Protein AF-0000000076105304 (afdb_homodimer)

Structure (mmCIF, N/CA/C/O backbone):
data_AF-0000000076105304-model_v1
#
loop_
_entity.id
_entity.type
_entity.pdbx_description
1 polymer 'Uncharacterized protein'
#
loop_
_atom_site.group_PDB
_atom_site.id
_atom_site.type_symbol
_atom_site.label_atom_id
_atom_site.label_alt_id
_atom_site.label_comp_id
_atom_site.label_asym_id
_atom_site.label_entity_id
_atom_site.label_seq_id
_atom_site.pdbx_PDB_ins_code
_atom_site.Cartn_x
_atom_site.Cartn_y
_atom_site.Cartn_z
_atom_site.occupancy
_atom_site.B_iso_or_equiv
_atom_site.auth_seq_id
_atom_site.auth_comp_id
_atom_site.auth_asym_id
_atom_site.auth_atom_id
_atom_site.pdbx_PDB_model_num
ATOM 1 N N . MET A 1 1 ? 29.766 -6.137 103.062 1 18.61 1 MET A N 1
ATOM 2 C CA . MET A 1 1 ? 29.344 -5.305 104.188 1 18.61 1 MET A CA 1
ATOM 3 C C . MET A 1 1 ? 29.203 -3.848 103.75 1 18.61 1 MET A C 1
ATOM 5 O O . MET A 1 1 ? 29.547 -3.494 102.625 1 18.61 1 MET A O 1
ATOM 9 N N . ASP A 1 2 ? 29.953 -2.984 104.312 1 17.75 2 ASP A N 1
ATOM 10 C CA . ASP A 1 2 ? 29.719 -1.754 105.062 1 17.75 2 ASP A CA 1
ATOM 11 C C . ASP A 1 2 ? 30.047 -0.526 104.25 1 17.75 2 ASP A C 1
ATOM 13 O O . ASP A 1 2 ? 30.156 0.584 104.75 1 17.75 2 ASP A O 1
ATOM 17 N N . LYS A 1 3 ? 30.344 -0.654 103 1 19.45 3 LYS A N 1
ATOM 18 C CA . LYS A 1 3 ? 31.297 0.394 102.625 1 19.45 3 LYS A CA 1
ATOM 19 C C . LYS A 1 3 ? 30.734 1.775 103 1 19.45 3 LYS A C 1
ATOM 21 O O . LYS A 1 3 ? 29.531 1.993 102.938 1 19.45 3 LYS A O 1
ATOM 26 N N . ALA A 1 4 ? 31.625 2.682 103 1 17.92 4 ALA A N 1
ATOM 27 C CA . ALA A 1 4 ? 32.062 3.932 103.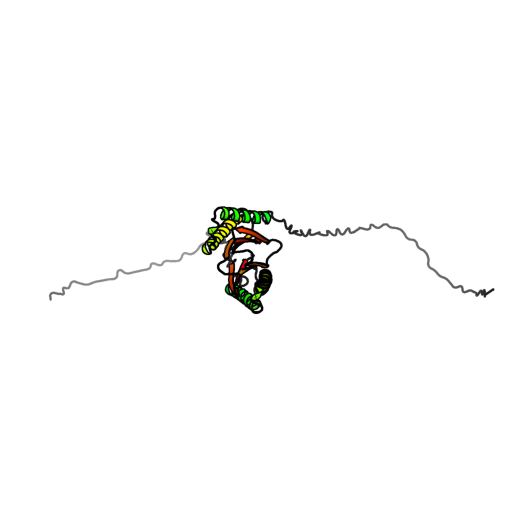625 1 17.92 4 ALA A CA 1
ATOM 28 C C . ALA A 1 4 ? 31.156 5.09 103.188 1 17.92 4 ALA A C 1
ATOM 30 O O . ALA A 1 4 ? 30.844 5.242 102 1 17.92 4 ALA A O 1
ATOM 31 N N . TYR A 1 5 ? 30.641 6.008 104.125 1 17.59 5 TYR A N 1
ATOM 32 C CA . TYR A 1 5 ? 29.672 6.895 104.812 1 17.59 5 TYR A CA 1
ATOM 33 C C . TYR A 1 5 ? 29.906 8.344 104.375 1 17.59 5 TYR A C 1
ATOM 35 O O . TYR A 1 5 ? 29.031 9.188 104.562 1 17.59 5 TYR A O 1
ATOM 43 N N . LEU A 1 6 ? 31.219 8.75 104.062 1 18.92 6 LEU A N 1
ATOM 44 C CA . LEU A 1 6 ? 31.609 9.922 104.812 1 18.92 6 LEU A CA 1
ATOM 45 C C . LEU A 1 6 ? 30.922 11.172 104.312 1 18.92 6 LEU A C 1
ATOM 47 O O . LEU A 1 6 ? 30.688 11.32 103.062 1 18.92 6 LEU A O 1
ATOM 51 N N . GLN A 1 7 ? 30.844 12.211 105.188 1 16.5 7 GLN A N 1
ATOM 52 C CA . GLN A 1 7 ? 30 13.266 105.75 1 16.5 7 GLN A CA 1
ATOM 53 C C . GLN A 1 7 ? 30.281 14.609 105.125 1 16.5 7 GLN A C 1
ATOM 55 O O . GLN A 1 7 ? 29.594 15.594 105.375 1 16.5 7 GLN A O 1
ATOM 60 N N . ARG A 1 8 ? 31.312 14.82 104.25 1 17.66 8 ARG A N 1
ATOM 61 C CA . ARG A 1 8 ? 31.922 16.047 104.75 1 17.66 8 ARG A CA 1
ATOM 62 C C . ARG A 1 8 ? 30.984 17.234 104.562 1 17.66 8 ARG A C 1
ATOM 64 O O . ARG A 1 8 ? 30.188 17.266 103.625 1 17.66 8 ARG A O 1
ATOM 71 N N . PRO A 1 9 ? 31.531 18.5 105 1 17.11 9 PRO A N 1
ATOM 72 C CA . PRO A 1 9 ? 31.094 19.625 105.875 1 17.11 9 PRO A CA 1
ATOM 73 C C . PRO A 1 9 ? 30.344 20.703 105.062 1 17.11 9 PRO A C 1
ATOM 75 O O . PRO A 1 9 ? 30.344 20.656 103.812 1 17.11 9 PRO A O 1
ATOM 78 N N . THR A 1 10 ? 30.828 22.031 105.188 1 16.22 10 THR A N 1
ATOM 79 C CA . THR A 1 10 ? 30.422 23.203 105.938 1 16.22 10 THR A CA 1
ATOM 80 C C . THR A 1 10 ? 29.734 24.219 105 1 16.22 10 THR A C 1
ATOM 82 O O . THR A 1 10 ? 29.828 24.141 103.812 1 16.22 10 THR A O 1
ATOM 85 N N . ALA A 1 11 ? 30.375 25.547 105.125 1 15.22 11 ALA A N 1
ATOM 86 C CA . ALA A 1 11 ? 29.797 26.75 105.688 1 15.22 11 ALA A CA 1
ATOM 87 C C . ALA A 1 11 ? 29.203 27.641 104.625 1 15.22 11 ALA A C 1
ATOM 89 O O . ALA A 1 11 ? 28.094 28.156 104.75 1 15.22 11 ALA A O 1
ATOM 90 N N . ARG A 1 12 ? 30.094 28.219 103.688 1 17.22 12 ARG A N 1
ATOM 91 C CA . ARG A 1 12 ? 30.188 29.656 103.812 1 17.22 12 ARG A CA 1
ATOM 92 C C . ARG A 1 12 ? 28.984 30.359 103.25 1 17.22 12 ARG A C 1
ATOM 94 O O . ARG A 1 12 ? 28.469 29.953 102.188 1 17.22 12 ARG A O 1
ATOM 101 N N . ALA A 1 13 ? 28.719 31.625 103.75 1 15.59 13 ALA A N 1
ATOM 102 C CA . ALA A 1 13 ? 27.656 32.531 104.125 1 15.59 13 ALA A CA 1
ATOM 103 C C . ALA A 1 13 ? 27.125 33.312 102.938 1 15.59 13 ALA A C 1
ATOM 105 O O . ALA A 1 13 ? 25.906 33.531 102.812 1 15.59 13 ALA A O 1
ATOM 106 N N . ALA A 1 14 ? 28.031 33.938 102.062 1 15.83 14 ALA A N 1
ATOM 107 C CA . ALA A 1 14 ? 27.875 35.406 102.125 1 15.83 14 ALA A CA 1
ATOM 108 C C . ALA A 1 14 ? 26.578 35.844 101.438 1 15.83 14 ALA A C 1
ATOM 110 O O . ALA A 1 14 ? 26.062 35.125 100.625 1 15.83 14 ALA A O 1
ATOM 111 N N . GLN A 1 15 ? 26.672 37.219 101.062 1 16.22 15 GLN A N 1
ATOM 112 C CA . GLN A 1 15 ? 25.859 38.375 101.438 1 16.22 15 GLN A CA 1
ATOM 113 C C . GLN A 1 15 ? 24.688 38.562 100.5 1 16.22 15 GLN A C 1
ATOM 115 O O . GLN A 1 15 ? 24.656 37.969 99.438 1 16.22 15 GLN A O 1
ATOM 120 N N . LEU A 1 16 ? 24.594 39.906 100.125 1 15.73 16 LEU A N 1
ATOM 121 C CA . LEU A 1 16 ? 23.547 40.844 100.5 1 15.73 16 LEU A CA 1
ATOM 122 C C . LEU A 1 16 ? 22.469 40.906 99.375 1 15.73 16 LEU A C 1
ATOM 124 O O . LEU A 1 16 ? 21.281 40.781 99.688 1 15.73 16 LEU A O 1
ATOM 128 N N . ARG A 1 17 ? 22.688 41.938 98.375 1 16.55 17 ARG A N 1
ATOM 129 C CA . ARG A 1 17 ? 21.828 43.125 98.438 1 16.55 17 ARG A CA 1
ATOM 130 C C . ARG A 1 17 ? 20.531 42.906 97.688 1 16.55 17 ARG A C 1
ATOM 132 O O . ARG A 1 17 ? 20.406 41.969 96.875 1 16.55 17 ARG A O 1
ATOM 139 N N . ALA A 1 18 ? 20.266 44 96.875 1 15.76 18 ALA A N 1
ATOM 140 C CA . ALA A 1 18 ? 19.156 44.938 97.062 1 15.76 18 ALA A CA 1
ATOM 141 C C . ALA A 1 18 ? 17.938 44.469 96.25 1 15.76 18 ALA A C 1
ATOM 143 O O . ALA A 1 18 ? 16.828 44.375 96.812 1 15.76 18 ALA A O 1
ATOM 144 N N . ALA A 1 19 ? 17.828 45.188 95.125 1 17.83 19 ALA A N 1
ATOM 145 C CA . ALA A 1 19 ? 16.797 46.219 94.938 1 17.83 19 ALA A CA 1
ATOM 146 C C . ALA A 1 19 ? 15.531 45.594 94.312 1 17.83 19 ALA A C 1
ATOM 148 O O . ALA A 1 19 ? 15.602 44.75 93.438 1 17.83 19 ALA A O 1
ATOM 149 N N . THR A 1 20 ? 14.523 46.031 94.812 1 16.62 20 THR A N 1
ATOM 150 C CA . THR A 1 20 ? 13.133 45.656 95.062 1 16.62 20 THR A CA 1
ATOM 151 C C . THR A 1 20 ? 12.383 45.469 93.75 1 16.62 20 THR A C 1
ATOM 153 O O . THR A 1 20 ? 12.828 45.938 92.688 1 16.62 20 THR A O 1
ATOM 156 N N . LYS A 1 21 ? 11.148 46.094 93.688 1 16.73 21 LYS A N 1
ATOM 157 C CA . LYS A 1 21 ? 9.797 45.531 93.688 1 16.73 21 LYS A CA 1
ATOM 158 C C . LYS A 1 21 ? 9.211 45.594 92.25 1 16.73 21 LYS A C 1
ATOM 160 O O . LYS A 1 21 ? 8.602 44.625 91.812 1 16.73 21 LYS A O 1
ATOM 165 N N . SER A 1 22 ? 8.961 46.875 91.75 1 17.69 22 SER A N 1
ATOM 166 C CA . SER A 1 22 ? 7.551 47.219 91.625 1 17.69 22 SER A CA 1
ATOM 167 C C . SER A 1 22 ? 6.922 46.594 90.375 1 17.69 22 SER A C 1
ATOM 169 O O . SER A 1 22 ? 7.617 46.281 89.375 1 17.69 22 SER A O 1
ATOM 171 N N . GLN A 1 23 ? 5.473 46.562 90.312 1 16.69 23 GLN A N 1
ATOM 172 C CA . GLN A 1 23 ? 4.328 45.75 89.938 1 16.69 23 GLN A CA 1
ATOM 173 C C . GLN A 1 23 ? 3.914 46.062 88.5 1 16.69 23 GLN A C 1
ATOM 175 O O . GLN A 1 23 ? 3.283 45.219 87.812 1 16.69 23 GLN A O 1
ATOM 180 N N . THR A 1 24 ? 4.105 47.25 87.875 1 19.28 24 THR A N 1
ATOM 181 C CA . THR A 1 24 ? 2.855 47.844 87.375 1 19.28 24 THR A CA 1
ATOM 182 C C . THR A 1 24 ? 2.277 47.062 86.188 1 19.28 24 THR A C 1
ATOM 184 O O . THR A 1 24 ? 3.018 46.438 85.438 1 19.28 24 THR A O 1
ATOM 187 N N . PRO A 1 25 ? 0.937 47.531 85.75 1 19.66 25 PRO A N 1
ATOM 188 C CA . PRO A 1 25 ? -0.299 46.875 85.312 1 19.66 25 PRO A CA 1
ATOM 189 C C . PRO A 1 25 ? -0.253 46.406 83.875 1 19.66 25 PRO A C 1
ATOM 191 O O . PRO A 1 25 ? 0.658 46.781 83.125 1 19.66 25 PRO A O 1
ATOM 194 N N . SER A 1 26 ? -1.542 46.156 83.25 1 19.06 26 SER A N 1
ATOM 195 C CA . SER A 1 26 ? -2.326 45.188 82.5 1 19.06 26 SER A CA 1
ATOM 196 C C . SER A 1 26 ? -2.393 45.531 81.062 1 19.06 26 SER A C 1
ATOM 198 O O . SER A 1 26 ? -2.764 44.688 80.25 1 19.06 26 SER A O 1
ATOM 200 N N . GLY A 1 27 ? -2.34 46.812 80.625 1 21.86 27 GLY A N 1
ATOM 201 C CA . GLY A 1 27 ? -3.412 47.188 79.688 1 21.86 27 GLY A CA 1
ATOM 202 C C . GLY A 1 27 ? -3.32 46.469 78.375 1 21.86 27 GLY A C 1
ATOM 203 O O . GLY A 1 27 ? -2.246 46 78 1 21.86 27 GLY A O 1
ATOM 204 N N . ARG A 1 28 ? -4.5 46.312 77.625 1 22.59 28 ARG A N 1
ATOM 205 C CA . ARG A 1 28 ? -5.141 45.438 76.625 1 22.59 28 ARG A CA 1
ATOM 206 C C . ARG A 1 28 ? -4.637 45.781 75.25 1 22.59 28 ARG A C 1
ATOM 208 O O . ARG A 1 28 ? -5.051 45.125 74.25 1 22.59 28 ARG A O 1
ATOM 215 N N . ARG A 1 29 ? -3.664 46.656 74.938 1 22.2 29 ARG A N 1
ATOM 216 C CA . ARG A 1 29 ? -3.982 47.312 73.688 1 22.2 29 ARG A CA 1
ATOM 217 C C . ARG A 1 29 ? -4.113 46.281 72.562 1 22.2 29 ARG A C 1
ATOM 219 O O . ARG A 1 29 ? -3.475 45.219 72.625 1 22.2 29 ARG A O 1
ATOM 226 N N . ASP A 1 30 ? -5.02 46.625 71.5 1 23.28 30 ASP A N 1
ATOM 227 C CA . ASP A 1 30 ? -5.816 46.188 70.375 1 23.28 30 ASP A CA 1
ATOM 228 C C . ASP A 1 30 ? -4.926 45.75 69.188 1 23.28 30 ASP A C 1
ATOM 230 O O . ASP A 1 30 ? -4.035 46.469 68.75 1 23.28 30 ASP A O 1
ATOM 234 N N . ASP A 1 31 ? -4.684 44.5 69.062 1 22.2 31 ASP A N 1
ATOM 235 C CA . ASP A 1 31 ? -3.945 43.75 68 1 22.2 31 ASP A CA 1
ATOM 236 C C . ASP A 1 31 ? -4.52 44 66.625 1 22.2 31 ASP A C 1
ATOM 238 O O . ASP A 1 31 ? -5.633 43.562 66.312 1 22.2 31 ASP A O 1
ATOM 242 N N . GLU A 1 32 ? -4.473 45.281 66.125 1 23.09 32 GLU A N 1
ATOM 243 C CA . GLU A 1 32 ? -4.984 45.438 64.812 1 23.09 32 GLU A CA 1
ATOM 244 C C . GLU A 1 32 ? -4.375 44.406 63.844 1 23.09 32 GLU A C 1
ATOM 246 O O . GLU A 1 32 ? -3.154 44.344 63.688 1 23.09 32 GLU A O 1
ATOM 251 N N . SER A 1 33 ? -4.957 43.25 63.75 1 23.77 33 SER A N 1
ATOM 252 C CA . SER A 1 33 ? -4.715 42.125 62.875 1 23.77 33 SER A CA 1
ATOM 253 C C . SER A 1 33 ? -4.695 42.531 61.406 1 23.77 33 SER A C 1
ATOM 255 O O . SER A 1 33 ? -5.691 43.062 60.906 1 23.77 33 SER A O 1
ATOM 257 N N . ASN A 1 34 ? -3.631 43.25 60.938 1 23.81 34 ASN A N 1
ATOM 258 C CA . ASN A 1 34 ? -3.445 43.531 59.531 1 23.81 34 ASN A CA 1
ATOM 259 C C . ASN A 1 34 ? -3.76 42.312 58.656 1 23.81 34 ASN A C 1
ATOM 261 O O . ASN A 1 34 ? -3.027 41.344 58.688 1 23.81 34 ASN A O 1
ATOM 265 N N . CYS A 1 35 ? -5.039 41.938 58.5 1 24 35 CYS A N 1
ATOM 266 C CA . CYS A 1 35 ? -5.562 40.938 57.594 1 24 35 CYS A CA 1
ATOM 267 C C . CYS A 1 35 ? -5.051 41.125 56.188 1 24 35 CYS A C 1
ATOM 269 O O . CYS A 1 35 ? -5.496 42.062 55.469 1 24 35 CYS A O 1
ATOM 271 N N . ARG A 1 36 ? -3.705 41.281 56 1 23.55 36 ARG A N 1
ATOM 272 C CA . ARG A 1 36 ? -3.248 41.312 54.625 1 23.55 36 ARG A CA 1
ATOM 273 C C . ARG A 1 36 ? -3.932 40.25 53.781 1 23.55 36 ARG A C 1
ATOM 275 O O . ARG A 1 36 ? -3.785 39.031 54.062 1 23.55 36 ARG A O 1
ATOM 282 N N . SER A 1 37 ? -5.152 40.531 53.281 1 29.33 37 SER A N 1
ATOM 283 C CA . SER A 1 37 ? -5.879 39.75 52.281 1 29.33 37 SER A CA 1
ATOM 284 C C . SER A 1 37 ? -4.98 39.406 51.094 1 29.33 37 SER A C 1
ATOM 286 O O . SER A 1 37 ? -4.465 40.281 50.438 1 29.33 37 SER A O 1
ATOM 288 N N . GLU A 1 38 ? -4.031 38.469 51.25 1 29.27 38 GLU A N 1
ATOM 289 C CA . GLU A 1 38 ? -3.328 37.875 50.125 1 29.27 38 GLU A CA 1
ATOM 290 C C . GLU A 1 38 ? -4.305 37.438 49.031 1 29.27 38 GLU A C 1
ATOM 292 O O . GLU A 1 38 ? -5.102 36.5 49.25 1 29.27 38 GLU A O 1
ATOM 297 N N . THR A 1 39 ? -4.969 38.344 48.312 1 30.03 39 THR A N 1
ATOM 298 C CA . THR A 1 39 ? -5.715 38 47.094 1 30.03 39 THR A CA 1
ATOM 299 C C . THR A 1 39 ? -4.859 37.188 46.156 1 30.03 39 THR A C 1
ATOM 301 O O . THR A 1 39 ? -3.926 37.688 45.531 1 30.03 39 THR A O 1
ATOM 304 N N . THR A 1 40 ? -4.426 35.938 46.562 1 29.84 40 THR A N 1
ATOM 305 C CA . THR A 1 40 ? -3.904 34.906 45.656 1 29.84 40 THR A CA 1
ATOM 306 C C . THR A 1 40 ? -4.73 34.844 44.375 1 29.84 40 THR A C 1
ATOM 308 O O . THR A 1 40 ? -5.914 34.5 44.406 1 29.84 40 THR A O 1
ATOM 311 N N . ASP A 1 41 ? -4.609 35.844 43.469 1 31.77 41 ASP A N 1
ATOM 312 C CA . ASP A 1 41 ? -5.098 35.688 42.094 1 31.77 41 ASP A CA 1
ATOM 313 C C . ASP A 1 41 ? -4.785 34.281 41.562 1 31.77 41 ASP A C 1
ATOM 315 O O . ASP A 1 41 ? -3.619 33.969 41.344 1 31.77 41 ASP A O 1
ATOM 319 N N . GLU A 1 42 ? -5.375 33.188 42.125 1 33.31 42 GLU A N 1
ATOM 320 C CA . GLU A 1 42 ? -5.539 31.891 41.438 1 33.31 42 GLU A CA 1
ATOM 321 C C . GLU A 1 42 ? -5.82 32.094 39.969 1 33.31 42 GLU A C 1
ATOM 323 O O . GLU A 1 42 ? -6.91 32.531 39.594 1 33.31 42 GLU A O 1
ATOM 328 N N . LEU A 1 43 ? -4.945 32.781 39.219 1 30.38 43 LEU A N 1
ATOM 329 C CA . LEU A 1 43 ? -5.02 32.688 37.781 1 30.38 43 LEU A CA 1
ATOM 330 C C . LEU A 1 43 ? -5.391 31.266 37.344 1 30.38 43 LEU A C 1
ATOM 332 O O . LEU A 1 43 ? -4.652 30.312 37.625 1 30.38 43 LEU A O 1
ATOM 336 N N . ASN A 1 44 ? -6.656 30.844 37.438 1 33.06 44 ASN A N 1
ATOM 337 C CA . ASN A 1 44 ? -7.266 29.703 36.75 1 33.06 44 ASN A CA 1
ATOM 338 C C . ASN A 1 44 ? -6.594 29.422 35.406 1 33.06 44 ASN A C 1
ATOM 340 O O . ASN A 1 44 ? -6.871 30.109 34.406 1 33.06 44 ASN A O 1
ATOM 344 N N . LYS A 1 45 ? -5.281 29.25 35.438 1 32.53 45 LYS A N 1
ATOM 345 C CA . LYS A 1 45 ? -4.742 28.703 34.188 1 32.53 45 LYS A CA 1
ATOM 346 C C . LYS A 1 45 ? -5.691 27.672 33.594 1 32.53 45 LYS A C 1
ATOM 348 O O . LYS A 1 45 ? -5.914 26.609 34.188 1 32.53 45 LYS A O 1
ATOM 353 N N . PHE A 1 46 ? -6.758 28.094 32.938 1 34.06 46 PHE A N 1
ATOM 354 C CA . PHE A 1 46 ? -7.523 27.234 32.062 1 34.06 46 PHE A CA 1
ATOM 355 C C . PHE A 1 46 ? -6.605 26.281 31.312 1 34.06 46 PHE A C 1
ATOM 357 O O . PHE A 1 46 ? -5.805 26.703 30.469 1 34.06 46 PHE A O 1
ATOM 364 N N . LYS A 1 47 ? -6.031 25.328 31.953 1 35 47 LYS A N 1
ATOM 365 C CA . LYS A 1 47 ? -5.496 24.203 31.203 1 35 47 LYS A CA 1
ATOM 366 C C . LYS A 1 47 ? -6.449 23.797 30.078 1 35 47 LYS A C 1
ATOM 368 O O . LYS A 1 47 ? -7.586 23.406 30.328 1 35 47 LYS A O 1
ATOM 373 N N . TRP A 1 48 ? -6.398 24.516 29 1 35.41 48 TRP A N 1
ATOM 374 C CA . TRP A 1 48 ? -7.035 23.875 27.859 1 35.41 48 TRP A CA 1
ATOM 375 C C . TRP A 1 48 ? -6.773 22.359 27.875 1 35.41 48 TRP A C 1
ATOM 377 O O . TRP A 1 48 ? -5.621 21.938 27.781 1 35.41 48 TRP A O 1
ATOM 387 N N . GLU A 1 49 ? -7.273 21.656 28.891 1 36.88 49 GLU A N 1
ATOM 388 C CA . GLU A 1 49 ? -7.332 20.219 28.625 1 36.88 49 GLU A CA 1
ATOM 389 C C . GLU A 1 49 ? -7.629 19.938 27.156 1 36.88 49 GLU A C 1
ATOM 391 O O . GLU A 1 49 ? -8.648 20.391 26.625 1 36.88 49 GLU A O 1
ATOM 396 N N . ASN A 1 50 ? -6.637 20.047 26.375 1 37.41 50 ASN A N 1
ATOM 397 C CA . ASN A 1 50 ? -6.965 19.453 25.078 1 37.41 50 ASN A CA 1
ATOM 398 C C . ASN A 1 50 ? -7.902 18.266 25.219 1 37.41 50 ASN A C 1
ATOM 400 O O . ASN A 1 50 ? -7.523 17.234 25.797 1 37.41 50 ASN A O 1
ATOM 404 N N . THR A 1 51 ? -9.031 18.453 25.781 1 43.53 51 THR A N 1
ATOM 405 C CA . THR A 1 51 ? -9.938 17.328 25.641 1 43.53 51 THR A CA 1
ATOM 406 C C . 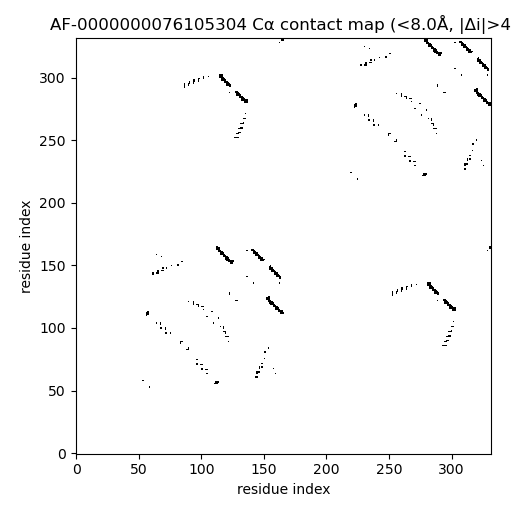THR A 1 51 ? -9.758 16.656 24.281 1 43.53 51 THR A C 1
ATOM 408 O O . THR A 1 51 ? -9.938 17.281 23.234 1 43.53 51 THR A O 1
ATOM 411 N N . TYR A 1 52 ? -8.773 15.898 24.094 1 39.75 52 TYR A N 1
ATOM 412 C CA . TYR A 1 52 ? -8.891 15.031 22.922 1 39.75 52 TYR A CA 1
ATOM 413 C C . TYR A 1 52 ? -10.344 14.625 22.688 1 39.75 52 TYR A C 1
ATOM 415 O O . TYR A 1 52 ? -10.883 13.781 23.422 1 39.75 52 TYR A O 1
ATOM 423 N N . LYS A 1 53 ? -11.297 15.484 22.812 1 42.44 53 LYS A N 1
ATOM 424 C CA . LYS A 1 53 ? -12.562 15.047 22.234 1 42.44 53 LYS A CA 1
ATOM 425 C C . LYS A 1 53 ? -12.328 14.266 20.938 1 42.44 53 LYS A C 1
ATOM 427 O O . LYS A 1 53 ? -11.664 14.758 20.031 1 42.44 53 LYS A O 1
ATOM 432 N N . MET A 1 54 ? -12.281 13.023 21.031 1 44.31 54 MET A N 1
ATOM 433 C CA . MET A 1 54 ? -12.43 12.305 19.766 1 44.31 54 MET A CA 1
ATOM 434 C C . MET A 1 54 ? -13.5 12.953 18.891 1 44.31 54 MET A C 1
ATOM 436 O O . MET A 1 54 ? -14.641 13.117 19.312 1 44.31 54 MET A O 1
ATOM 440 N N . ASP A 1 55 ? -13.383 14.062 18.328 1 48.34 55 ASP A N 1
ATOM 441 C CA . ASP A 1 55 ? -14.32 14.562 17.328 1 48.34 55 ASP A CA 1
ATOM 442 C C . ASP A 1 55 ? -14.969 13.422 16.562 1 48.34 55 ASP A C 1
ATOM 444 O O . ASP A 1 55 ? -14.281 12.578 15.992 1 48.34 55 ASP A O 1
ATOM 448 N N . PRO A 1 56 ? -16.172 13.086 16.906 1 50.44 56 PRO A N 1
ATOM 449 C CA . PRO A 1 56 ? -16.891 12.047 16.156 1 50.44 56 PRO A CA 1
ATOM 450 C C . PRO A 1 56 ? -16.484 11.977 14.688 1 50.44 56 PRO A C 1
ATOM 452 O O . PRO A 1 56 ? -16.578 10.922 14.062 1 50.44 56 PRO A O 1
ATOM 455 N N . ASP A 1 57 ? -16.281 13.141 14.188 1 54.66 57 ASP A N 1
ATOM 456 C CA . ASP A 1 57 ? -15.969 13.219 12.766 1 54.66 57 ASP A CA 1
ATOM 457 C C . ASP A 1 57 ? -14.688 12.445 12.445 1 54.66 57 ASP A C 1
ATOM 459 O O . ASP A 1 57 ? -14.398 12.164 11.273 1 54.66 57 ASP A O 1
ATOM 463 N N . ASN A 1 58 ? -13.93 12.141 13.547 1 60.03 58 ASN A N 1
ATOM 464 C CA . ASN A 1 58 ? -12.617 11.547 13.344 1 60.03 58 ASN A CA 1
ATOM 465 C C . ASN A 1 58 ? -12.641 10.039 13.594 1 60.03 58 ASN A C 1
ATOM 467 O O . ASN A 1 58 ? -11.602 9.422 13.828 1 60.03 58 ASN A O 1
ATOM 471 N N . LEU A 1 59 ? -13.883 9.586 13.547 1 80.81 59 LEU A N 1
ATOM 472 C CA . LEU A 1 59 ? -13.828 8.203 14.016 1 80.81 59 LEU A CA 1
ATOM 473 C C . LEU A 1 59 ? -13.641 7.242 12.844 1 80.81 59 LEU A C 1
ATOM 475 O O . LEU A 1 59 ? -14.492 7.176 11.953 1 80.81 59 LEU A O 1
ATOM 479 N N . LEU A 1 60 ? -12.5 6.852 12.703 1 93.19 60 LEU A N 1
ATOM 480 C CA . LEU A 1 60 ? -12.203 5.77 11.773 1 93.19 60 LEU A CA 1
ATOM 481 C C . LEU A 1 60 ? -12.664 4.43 12.336 1 93.19 60 LEU A C 1
ATOM 483 O O . LEU A 1 60 ? -12.289 4.059 13.453 1 93.19 60 LEU A O 1
ATOM 487 N N . SER A 1 61 ? -13.586 3.76 11.672 1 95.69 61 SER A N 1
ATOM 488 C CA . SER A 1 61 ? -14.031 2.43 12.078 1 95.69 61 SER A CA 1
ATOM 489 C C . SER A 1 61 ? -13.391 1.346 11.219 1 95.69 61 SER A C 1
ATOM 491 O O . SER A 1 61 ? -13.727 1.209 10.039 1 95.69 61 SER A O 1
ATOM 493 N N . GLU A 1 62 ? -12.57 0.518 11.82 1 96.56 62 GLU A N 1
ATOM 494 C CA . GLU A 1 62 ? -11.922 -0.583 11.117 1 96.56 62 GLU A CA 1
ATOM 495 C C . GLU A 1 62 ? -12.953 -1.553 10.539 1 96.56 62 GLU A C 1
ATOM 497 O O . GLU A 1 62 ? -12.828 -1.988 9.398 1 96.56 62 GLU A O 1
ATOM 502 N N . ASN A 1 63 ? -13.953 -1.836 11.336 1 96.56 63 ASN A N 1
ATOM 503 C CA . ASN A 1 63 ? -14.984 -2.785 10.914 1 96.56 63 ASN A CA 1
ATOM 504 C C . ASN A 1 63 ? -15.766 -2.27 9.711 1 96.56 63 ASN A C 1
ATOM 506 O O . ASN A 1 63 ? -16.078 -3.033 8.797 1 96.56 63 ASN A O 1
ATOM 510 N N . THR A 1 64 ? -16.047 -1.036 9.773 1 96.69 64 THR A N 1
ATOM 511 C CA . THR A 1 64 ? -16.797 -0.438 8.672 1 96.69 64 THR A CA 1
ATOM 512 C C . THR A 1 64 ? -15.984 -0.483 7.379 1 96.69 64 THR A C 1
ATOM 514 O O . THR A 1 64 ? -16.5 -0.891 6.332 1 96.69 64 THR A O 1
ATOM 517 N N . ILE A 1 65 ? -14.703 -0.133 7.402 1 98.25 65 ILE A N 1
ATOM 518 C CA . ILE A 1 65 ? -13.859 -0.113 6.215 1 98.25 65 ILE A CA 1
ATOM 519 C C . ILE A 1 65 ? -13.672 -1.535 5.691 1 98.25 65 ILE A C 1
ATOM 521 O O . ILE A 1 65 ? -13.812 -1.784 4.492 1 98.25 65 ILE A O 1
ATOM 525 N N . GLN A 1 66 ? -13.469 -2.441 6.574 1 98.62 66 GLN A N 1
ATOM 526 C CA . GLN A 1 66 ? -13.312 -3.828 6.148 1 98.62 66 GLN A CA 1
ATOM 527 C C . GLN A 1 66 ? -14.594 -4.359 5.512 1 98.62 66 GLN A C 1
ATOM 529 O O . GLN A 1 66 ? -14.547 -5.082 4.512 1 98.62 66 GLN A O 1
ATOM 534 N N . GLY A 1 67 ? -15.703 -4.043 6.168 1 98.62 67 GLY A N 1
ATOM 535 C CA . GLY A 1 67 ? -16.969 -4.441 5.586 1 98.62 67 GLY A CA 1
ATOM 536 C C . GLY A 1 67 ? -17.188 -3.893 4.188 1 98.62 67 GLY A C 1
ATOM 537 O O . GLY A 1 67 ? -17.656 -4.605 3.301 1 98.62 67 GLY A O 1
ATOM 538 N N . THR A 1 68 ? -16.859 -2.619 3.994 1 98.62 68 THR A N 1
ATOM 539 C CA . THR A 1 68 ? -16.969 -1.967 2.693 1 98.62 68 THR A CA 1
ATOM 540 C C . THR A 1 68 ? -16.078 -2.652 1.666 1 98.62 68 THR A C 1
ATOM 542 O O . THR A 1 68 ? -16.5 -2.924 0.542 1 98.62 68 THR A O 1
ATOM 545 N N . MET A 1 69 ? -14.828 -2.957 1.994 1 98.88 69 MET A N 1
ATOM 546 C CA . MET A 1 69 ? -13.891 -3.635 1.099 1 98.88 69 MET A CA 1
ATOM 547 C C . MET A 1 69 ? -14.406 -5.023 0.726 1 98.88 69 MET A C 1
ATOM 549 O O . MET A 1 69 ? -14.422 -5.387 -0.451 1 98.88 69 MET A O 1
ATOM 553 N N . ARG A 1 70 ? -14.914 -5.727 1.709 1 98.81 70 ARG A N 1
ATOM 554 C CA . ARG A 1 70 ? -15.422 -7.074 1.474 1 98.81 70 ARG A CA 1
ATOM 555 C C . ARG A 1 70 ? -16.609 -7.051 0.515 1 98.81 70 ARG A C 1
ATOM 557 O O . ARG A 1 70 ? -16.672 -7.844 -0.427 1 98.81 70 ARG A O 1
ATOM 564 N N . GLN A 1 71 ? -17.484 -6.176 0.828 1 98.56 71 GLN A N 1
ATOM 565 C CA . GLN A 1 71 ? -18.688 -6.07 -0.002 1 98.56 71 GLN A CA 1
ATOM 566 C C . GLN A 1 71 ? -18.328 -5.695 -1.438 1 98.56 71 GLN A C 1
ATOM 568 O O . GLN A 1 71 ? -18.844 -6.285 -2.387 1 98.56 71 GLN A O 1
ATOM 573 N N . ALA A 1 72 ? -17.484 -4.715 -1.626 1 98.5 72 ALA A N 1
ATOM 574 C CA . ALA A 1 72 ? -17.062 -4.281 -2.955 1 98.5 72 ALA A CA 1
ATOM 575 C C . ALA A 1 72 ? -16.453 -5.438 -3.74 1 98.5 72 ALA A C 1
ATOM 577 O O . ALA A 1 72 ? -16.797 -5.656 -4.902 1 98.5 72 ALA A O 1
ATOM 578 N N . ILE A 1 73 ? -15.57 -6.223 -3.135 1 98.44 73 ILE A N 1
ATOM 579 C CA . ILE A 1 73 ? -14.867 -7.309 -3.803 1 98.44 73 ILE A CA 1
ATOM 580 C C . ILE A 1 73 ? -15.852 -8.422 -4.164 1 98.44 73 ILE A C 1
ATOM 582 O O . ILE A 1 73 ? -15.891 -8.875 -5.309 1 98.44 73 ILE A O 1
ATOM 586 N N . LYS A 1 74 ? -16.672 -8.773 -3.221 1 97.5 74 LYS A N 1
ATOM 587 C CA . LYS A 1 74 ? -17.609 -9.875 -3.445 1 97.5 74 LYS A CA 1
ATOM 588 C C . LYS A 1 74 ? -18.594 -9.539 -4.555 1 97.5 74 LYS A C 1
ATOM 590 O O . LYS A 1 74 ? -18.906 -10.391 -5.395 1 97.5 74 LYS A O 1
ATOM 595 N N . GLU A 1 75 ? -19.078 -8.32 -4.555 1 97.06 75 GLU A N 1
ATOM 596 C CA . GLU A 1 75 ? -20.016 -7.914 -5.586 1 97.06 75 GLU A CA 1
ATOM 597 C C . GLU A 1 75 ? -19.359 -7.902 -6.965 1 97.06 75 GLU A C 1
ATOM 599 O O . GLU A 1 75 ? -19.969 -8.336 -7.949 1 97.06 75 GLU A O 1
ATOM 604 N N . LEU A 1 76 ? -18.156 -7.438 -7.098 1 95.69 76 LEU A N 1
ATOM 605 C CA . LEU A 1 76 ? -17.469 -7.34 -8.391 1 95.69 76 LEU A CA 1
ATOM 606 C C . LEU A 1 76 ? -17.109 -8.719 -8.914 1 95.69 76 LEU A C 1
ATOM 608 O O . LEU A 1 76 ? -17.266 -9 -10.109 1 95.69 76 LEU A O 1
ATOM 612 N N . ILE A 1 77 ? -16.672 -9.602 -8.055 1 93.44 77 ILE A N 1
ATOM 613 C CA . ILE A 1 77 ? -16.188 -10.883 -8.547 1 93.44 77 ILE A CA 1
ATOM 614 C C . ILE A 1 77 ? -17.375 -11.812 -8.82 1 93.44 77 ILE A C 1
ATOM 616 O O . ILE A 1 77 ? -17.234 -12.797 -9.547 1 93.44 77 ILE A O 1
ATOM 620 N N . ALA A 1 78 ? -18.516 -11.602 -8.141 1 92 78 ALA A N 1
ATOM 621 C CA . ALA A 1 78 ? -19.719 -12.375 -8.406 1 92 78 ALA A CA 1
ATOM 622 C C . ALA A 1 78 ? -20.141 -12.258 -9.867 1 92 78 ALA A C 1
ATOM 624 O O . ALA A 1 78 ? -20.703 -13.195 -10.438 1 92 78 ALA A O 1
ATOM 625 N N . GLY A 1 79 ? -19.75 -11.164 -10.477 1 84.44 79 GLY A N 1
ATOM 626 C CA . GLY A 1 79 ? -20.109 -10.953 -11.875 1 84.44 79 GLY A CA 1
ATOM 627 C C . GLY A 1 79 ? -19.016 -11.375 -12.836 1 84.44 79 GLY A C 1
ATOM 628 O O . GLY A 1 79 ? -19.172 -11.281 -14.055 1 84.44 79 GLY A O 1
ATOM 629 N N . GLU A 1 80 ? -17.906 -11.758 -12.305 1 83.38 80 GLU A N 1
ATOM 630 C CA . GLU A 1 80 ? -16.766 -12.094 -13.156 1 83.38 80 GLU A CA 1
ATOM 631 C C . GLU A 1 80 ? -16.656 -13.602 -13.367 1 83.38 80 GLU A C 1
ATOM 633 O O . GLU A 1 80 ? -17.047 -14.383 -12.5 1 83.38 80 GLU A O 1
ATOM 638 N N . ASP A 1 81 ? -16.359 -13.938 -14.625 1 73.75 81 ASP A N 1
ATOM 639 C CA . ASP A 1 81 ? -16.125 -15.352 -14.914 1 73.75 81 ASP A CA 1
ATOM 640 C C . ASP A 1 81 ? -14.75 -15.797 -14.422 1 73.75 81 ASP A C 1
ATOM 642 O O . ASP A 1 81 ? -13.797 -15.023 -14.453 1 73.75 81 ASP A O 1
ATOM 646 N N . ASP A 1 82 ? -14.703 -16.844 -13.711 1 63.06 82 ASP A N 1
ATOM 647 C CA . ASP A 1 82 ? -13.477 -17.391 -13.141 1 63.06 82 ASP A CA 1
ATOM 648 C C . ASP A 1 82 ? -12.383 -17.516 -14.203 1 63.06 82 ASP A C 1
ATOM 650 O O . ASP A 1 82 ? -11.195 -17.391 -13.898 1 63.06 82 ASP A O 1
ATOM 654 N N . ASP A 1 83 ? -12.797 -17.812 -15.453 1 62.12 83 ASP A N 1
ATOM 655 C CA . ASP A 1 83 ? -11.805 -18.047 -16.5 1 62.12 83 ASP A CA 1
ATOM 656 C C . ASP A 1 83 ? -11.016 -16.781 -16.797 1 62.12 83 ASP A C 1
ATOM 658 O O . ASP A 1 83 ? -9.992 -16.828 -17.484 1 62.12 83 ASP A O 1
ATOM 662 N N . PHE A 1 84 ? -11.539 -15.797 -16.312 1 57.34 84 PHE A N 1
ATOM 663 C CA . PHE A 1 84 ? -11.031 -14.492 -16.719 1 57.34 84 PHE A CA 1
ATOM 664 C C . PHE A 1 84 ? -9.695 -14.195 -16.047 1 57.34 84 PHE A C 1
ATOM 666 O O . PHE A 1 84 ? -8.977 -13.281 -16.453 1 57.34 84 PHE A O 1
ATOM 673 N N . LEU A 1 85 ? -9.305 -15.031 -15.242 1 62.81 85 LEU A N 1
ATOM 674 C CA . LEU A 1 85 ? -8.188 -14.461 -14.5 1 62.81 85 LEU A CA 1
ATOM 675 C C . LEU A 1 85 ? -6.867 -14.734 -15.203 1 62.81 85 LEU A C 1
ATOM 677 O O . LEU A 1 85 ? -5.898 -15.172 -14.578 1 62.81 85 LEU A O 1
ATOM 681 N N . GLU A 1 86 ? -6.984 -14.586 -16.656 1 72.81 86 GLU A N 1
ATOM 682 C CA . GLU A 1 86 ? -5.699 -14.453 -17.328 1 72.81 86 GLU A CA 1
ATOM 683 C C . GLU A 1 86 ? -5.012 -13.141 -16.969 1 72.81 86 GLU A C 1
ATOM 685 O O . GLU A 1 86 ? -5.598 -12.297 -16.281 1 72.81 86 GLU A O 1
ATOM 690 N N . SER A 1 87 ? -3.705 -12.945 -17.391 1 73.5 87 SER A N 1
ATOM 691 C CA . SER A 1 87 ? -2.873 -11.828 -16.953 1 73.5 87 SER A CA 1
ATOM 692 C C . SER A 1 87 ? -3.574 -10.492 -17.188 1 73.5 87 SER A C 1
ATOM 694 O O . SER A 1 87 ? -3.684 -9.68 -16.266 1 73.5 87 SER A O 1
ATOM 696 N N . GLU A 1 88 ? -4.141 -10.281 -18.375 1 82.25 88 GLU A N 1
ATOM 697 C CA . GLU A 1 88 ? -4.785 -9.008 -18.688 1 82.25 88 GLU A CA 1
ATOM 698 C C . GLU A 1 88 ? -6.059 -8.812 -17.875 1 82.25 88 GLU A C 1
ATOM 700 O O . GLU A 1 88 ? -6.359 -7.699 -17.438 1 82.25 88 GLU A O 1
ATOM 705 N N . GLY A 1 89 ? -6.648 -9.922 -17.656 1 88.5 89 GLY A N 1
ATOM 706 C CA . GLY A 1 89 ? -7.879 -9.867 -16.875 1 88.5 89 GLY A CA 1
ATOM 707 C C . GLY A 1 89 ? -7.656 -9.469 -15.43 1 88.5 89 GLY A C 1
ATOM 708 O O . GLY A 1 89 ? -8.438 -8.695 -14.867 1 88.5 89 GLY A O 1
ATOM 709 N N . ARG A 1 90 ? -6.555 -9.867 -14.914 1 91.81 90 ARG A N 1
ATOM 710 C CA . ARG A 1 90 ? -6.25 -9.539 -13.523 1 91.81 90 ARG A CA 1
ATOM 711 C C . ARG A 1 90 ? -5.98 -8.047 -13.359 1 91.81 90 ARG A C 1
ATOM 713 O O . ARG A 1 90 ? -6.414 -7.438 -12.375 1 91.81 90 ARG A O 1
ATOM 720 N N . GLY A 1 91 ? -5.266 -7.496 -14.32 1 93.31 91 GLY A N 1
ATOM 721 C CA . GLY A 1 91 ? -5.004 -6.066 -14.273 1 93.31 91 GLY A CA 1
ATOM 722 C C . GLY A 1 91 ? -6.266 -5.227 -14.336 1 93.31 91 GLY A C 1
ATOM 723 O O . GLY A 1 91 ? -6.418 -4.273 -13.57 1 93.31 91 GLY A O 1
ATOM 724 N N . HIS A 1 92 ? -7.141 -5.645 -15.211 1 93.19 92 HIS A N 1
ATOM 725 C CA . HIS A 1 92 ? -8.406 -4.941 -15.344 1 93.19 92 HIS A CA 1
ATOM 726 C C . HIS A 1 92 ? -9.234 -5.047 -14.062 1 93.19 92 HIS A C 1
ATOM 728 O O . HIS A 1 92 ? -9.836 -4.062 -13.625 1 93.19 92 HIS A O 1
ATOM 734 N N . LEU A 1 93 ? -9.242 -6.195 -13.547 1 94.31 93 LEU A N 1
ATOM 735 C CA . LEU A 1 93 ? -10 -6.41 -12.32 1 94.31 93 LEU A CA 1
ATOM 736 C C . LEU A 1 93 ? -9.43 -5.57 -11.18 1 94.31 93 LEU A C 1
ATOM 738 O O . LEU A 1 93 ? -10.188 -4.988 -10.398 1 94.31 93 LEU A O 1
ATOM 742 N N . CYS A 1 94 ? -8.117 -5.449 -11.078 1 96 94 CYS A N 1
ATOM 743 C CA . CYS A 1 94 ? -7.496 -4.605 -10.062 1 96 94 CYS A CA 1
ATOM 744 C C . CYS A 1 94 ? -7.969 -3.162 -10.188 1 96 94 CYS A C 1
ATOM 746 O O . CYS A 1 94 ? -8.297 -2.523 -9.188 1 96 94 CYS A O 1
ATOM 748 N N . ALA A 1 95 ? -7.965 -2.762 -11.414 1 96.62 95 ALA A N 1
ATOM 749 C CA . ALA A 1 95 ? -8.383 -1.386 -11.664 1 96.62 95 ALA A CA 1
ATOM 750 C C . ALA A 1 95 ? -9.828 -1.159 -11.219 1 96.62 95 ALA A C 1
ATOM 752 O O . ALA A 1 95 ? -10.125 -0.167 -10.555 1 96.62 95 ALA A O 1
ATOM 753 N N . LYS A 1 96 ? -10.688 -2.043 -11.531 1 97.06 96 LYS A N 1
ATOM 754 C CA . LYS A 1 96 ? -12.094 -1.937 -11.156 1 97.06 96 LYS A CA 1
ATOM 755 C C . LYS A 1 96 ? -12.266 -1.986 -9.641 1 97.06 96 LYS A C 1
ATOM 757 O O . LYS A 1 96 ? -13.023 -1.199 -9.062 1 97.06 96 LYS A O 1
ATOM 762 N N . LEU A 1 97 ? -11.562 -2.861 -9.023 1 98.31 97 LEU A N 1
ATOM 763 C CA . LEU A 1 97 ? -11.672 -3.041 -7.582 1 98.31 97 LEU A CA 1
ATOM 764 C C . LEU A 1 97 ? -11.195 -1.794 -6.84 1 98.31 97 LEU A C 1
ATOM 766 O O . LEU A 1 97 ? -11.883 -1.301 -5.945 1 98.31 97 LEU A O 1
ATOM 770 N N . THR A 1 98 ? -10.062 -1.294 -7.195 1 98.81 98 THR A N 1
ATOM 771 C CA . THR A 1 98 ? -9.508 -0.14 -6.492 1 98.81 98 THR A CA 1
ATOM 772 C C . THR A 1 98 ? -10.391 1.087 -6.691 1 98.81 98 THR A C 1
ATOM 774 O O . THR A 1 98 ? -10.617 1.856 -5.754 1 98.81 98 THR A O 1
ATOM 777 N N . ASP A 1 99 ? -10.906 1.211 -7.871 1 98.75 99 ASP A N 1
ATOM 778 C CA . ASP A 1 99 ? -11.805 2.326 -8.148 1 98.75 99 ASP A CA 1
ATOM 779 C C . ASP A 1 99 ? -13.086 2.219 -7.324 1 98.75 99 ASP A C 1
ATOM 781 O O . ASP A 1 99 ? -13.516 3.195 -6.711 1 98.75 99 ASP A O 1
ATOM 785 N N . ASP A 1 100 ? -13.664 1.096 -7.301 1 98.75 100 ASP A N 1
ATOM 786 C CA . ASP A 1 100 ? -14.922 0.898 -6.594 1 98.75 100 ASP A CA 1
ATOM 787 C C . ASP A 1 100 ? -14.742 1.09 -5.09 1 98.75 100 ASP A C 1
ATOM 789 O O . ASP A 1 100 ? -15.531 1.793 -4.449 1 98.75 100 ASP A O 1
ATOM 793 N N . ILE A 1 101 ? -13.727 0.469 -4.512 1 98.88 101 ILE A N 1
ATOM 794 C CA . ILE A 1 101 ? -13.453 0.599 -3.086 1 98.88 101 ILE A CA 1
ATOM 795 C C . ILE A 1 101 ? -13.203 2.064 -2.74 1 98.88 101 ILE A C 1
ATOM 797 O O . ILE A 1 101 ? -13.734 2.578 -1.754 1 98.88 101 ILE A O 1
ATOM 801 N N . LYS A 1 102 ? -12.43 2.734 -3.566 1 98.88 102 LYS A N 1
ATOM 802 C CA . LYS A 1 102 ? -12.156 4.152 -3.355 1 98.88 102 LYS A CA 1
ATOM 803 C C . LYS A 1 102 ? -13.453 4.965 -3.336 1 98.88 102 LYS A C 1
ATOM 805 O O . LYS A 1 102 ? -13.641 5.82 -2.469 1 98.88 102 LYS A O 1
ATOM 810 N N . HIS A 1 103 ? -14.281 4.676 -4.254 1 98.75 103 HIS A N 1
ATOM 811 C CA . HIS A 1 103 ? -15.531 5.422 -4.359 1 98.75 103 HIS A CA 1
ATOM 812 C C . HIS A 1 103 ? -16.406 5.215 -3.129 1 98.75 103 HIS A C 1
ATOM 814 O O . HIS A 1 103 ? -16.984 6.168 -2.609 1 98.75 103 HIS A O 1
ATOM 820 N N . ARG A 1 104 ? -16.516 4.055 -2.721 1 98.69 104 ARG A N 1
ATOM 821 C CA . ARG A 1 104 ? -17.328 3.744 -1.555 1 98.69 104 ARG A CA 1
ATOM 822 C C . ARG A 1 104 ? -16.766 4.391 -0.297 1 98.69 104 ARG A C 1
ATOM 824 O O . ARG A 1 104 ? -17.5 4.973 0.498 1 98.69 104 ARG A O 1
ATOM 831 N N . ILE A 1 105 ? -15.461 4.316 -0.129 1 98.31 105 ILE A N 1
ATOM 832 C CA . ILE A 1 105 ? -14.805 4.898 1.039 1 98.31 105 ILE A CA 1
ATOM 833 C C . ILE A 1 105 ? -14.953 6.418 1.006 1 98.31 105 ILE A C 1
ATOM 835 O O . ILE A 1 105 ? -15.195 7.047 2.039 1 98.31 105 ILE A O 1
ATOM 839 N N . LYS A 1 106 ? -14.812 7.02 -0.14 1 97.94 106 LYS A N 1
ATOM 840 C CA . LYS A 1 106 ? -14.992 8.461 -0.315 1 97.94 106 LYS A CA 1
ATOM 841 C C . LYS A 1 106 ? -16.359 8.906 0.167 1 97.94 106 LYS A C 1
ATOM 843 O O . LYS A 1 106 ? -16.484 9.93 0.844 1 97.94 106 LYS A O 1
ATOM 848 N N . THR A 1 107 ? -17.297 8.141 -0.191 1 97.06 107 THR A N 1
ATOM 849 C CA . THR A 1 107 ? -18.672 8.461 0.19 1 97.06 107 THR A CA 1
ATOM 850 C C . THR A 1 107 ? -18.875 8.273 1.69 1 97.06 107 THR A C 1
ATOM 852 O O . THR A 1 107 ? -19.453 9.133 2.355 1 97.06 107 THR A O 1
ATOM 855 N N . GLU A 1 108 ? -18.375 7.215 2.236 1 95.56 108 GLU A N 1
ATOM 856 C CA . GLU A 1 108 ? -18.562 6.844 3.635 1 95.56 108 GLU A CA 1
ATOM 857 C C . GLU A 1 108 ? -17.812 7.805 4.562 1 95.56 108 GLU A C 1
ATOM 859 O O . GLU A 1 108 ? -18.266 8.047 5.691 1 95.56 108 GLU A O 1
ATOM 864 N N . TYR A 1 109 ? -16.781 8.359 4.082 1 95.38 109 TYR A N 1
ATOM 865 C CA . TYR A 1 109 ? -15.93 9.195 4.926 1 95.38 109 TYR A CA 1
ATOM 866 C C . TYR A 1 109 ? -15.805 10.602 4.348 1 95.38 109 TYR A C 1
ATOM 868 O O . TYR A 1 109 ? -14.773 11.258 4.516 1 95.38 109 TYR A O 1
ATOM 876 N N . ALA A 1 110 ? -16.781 11.094 3.711 1 92.94 110 ALA A N 1
ATOM 877 C CA . ALA A 1 110 ? -16.797 12.367 2.998 1 92.94 110 ALA A CA 1
ATOM 878 C C . ALA A 1 110 ? -16.609 13.539 3.965 1 92.94 110 ALA A C 1
ATOM 880 O O . ALA A 1 110 ? -16.094 14.586 3.582 1 92.94 110 ALA A O 1
ATOM 881 N N . ASN A 1 111 ? -16.875 13.367 5.195 1 90.69 111 ASN A N 1
ATOM 882 C CA . ASN A 1 111 ? -16.844 14.477 6.141 1 90.69 111 ASN A CA 1
ATOM 883 C C . ASN A 1 111 ? -15.742 14.305 7.172 1 90.69 111 ASN A C 1
ATOM 885 O O . ASN A 1 111 ? -15.805 14.875 8.266 1 90.69 111 ASN A O 1
ATOM 889 N N . THR A 1 112 ? -14.828 13.531 6.875 1 92.88 112 THR A N 1
ATOM 890 C CA . THR A 1 112 ? -13.703 13.312 7.785 1 92.88 112 THR A CA 1
ATOM 891 C C . THR A 1 112 ? -12.422 13.906 7.207 1 92.88 112 THR A C 1
ATOM 893 O O . THR A 1 112 ? -12.383 14.305 6.039 1 92.88 112 THR A O 1
ATOM 896 N N . ARG A 1 113 ? -11.383 14.023 7.973 1 93 113 ARG A N 1
ATOM 897 C CA . ARG A 1 113 ? -10.102 14.562 7.543 1 93 113 ARG A CA 1
ATOM 898 C C . ARG A 1 113 ? -9.086 13.453 7.301 1 93 113 ARG A C 1
ATOM 900 O O . ARG A 1 113 ? -7.926 13.562 7.703 1 93 113 ARG A O 1
ATOM 907 N N . TYR A 1 114 ? -9.578 12.445 6.75 1 95.44 114 TYR A N 1
ATOM 908 C CA . TYR A 1 114 ? -8.695 11.336 6.414 1 95.44 114 TYR A CA 1
ATOM 909 C C . TYR A 1 114 ? -8.32 11.359 4.934 1 95.44 114 TYR A C 1
ATOM 911 O O . TYR A 1 114 ? -9.148 11.711 4.086 1 95.44 114 TYR A O 1
ATOM 919 N N . ARG A 1 115 ? -7.102 11.023 4.707 1 97.19 115 ARG A N 1
ATOM 920 C CA . ARG A 1 115 ? -6.664 10.594 3.387 1 97.19 115 ARG A CA 1
ATOM 921 C C . ARG A 1 115 ? -6.605 9.07 3.301 1 97.19 115 ARG A C 1
ATOM 923 O O . ARG A 1 115 ? -6.23 8.406 4.266 1 97.19 115 ARG A O 1
ATOM 930 N N . PHE A 1 116 ? -6.949 8.523 2.152 1 98.5 116 PHE A N 1
ATOM 931 C CA . PHE A 1 116 ? -7.02 7.07 2.018 1 98.5 116 PHE A CA 1
ATOM 932 C C . PHE A 1 116 ? -6.164 6.594 0.849 1 98.5 116 PHE A C 1
ATOM 934 O O . PHE A 1 116 ? -6.113 7.246 -0.196 1 98.5 116 PHE A O 1
ATOM 941 N N . ILE A 1 117 ? -5.512 5.484 1.021 1 98.94 117 ILE A N 1
ATOM 942 C CA . ILE A 1 117 ? -4.801 4.738 -0.011 1 98.94 117 ILE A CA 1
ATOM 943 C C . ILE A 1 117 ? -5.379 3.328 -0.115 1 98.94 117 ILE A C 1
ATOM 945 O O . ILE A 1 117 ? -5.43 2.598 0.876 1 98.94 117 ILE A O 1
ATOM 949 N N . ILE A 1 118 ? -5.828 2.977 -1.315 1 98.94 118 ILE A N 1
ATOM 950 C CA . ILE A 1 118 ? -6.324 1.633 -1.59 1 98.94 118 ILE A CA 1
ATOM 951 C C . ILE A 1 118 ? -5.309 0.87 -2.438 1 98.94 118 ILE A C 1
ATOM 953 O O . ILE A 1 118 ? -4.875 1.356 -3.484 1 98.94 118 ILE A O 1
ATOM 957 N N . HIS A 1 119 ? -4.867 -0.26 -2.01 1 98.88 119 HIS A N 1
ATOM 958 C CA . HIS A 1 119 ? -3.9 -1.117 -2.686 1 98.88 119 HIS A CA 1
ATOM 959 C C . HIS A 1 119 ? -4.422 -2.545 -2.812 1 98.88 119 HIS A C 1
ATOM 961 O O . HIS A 1 119 ? -4.723 -3.193 -1.808 1 98.88 119 HIS A O 1
ATOM 967 N N . VAL A 1 120 ? -4.512 -3.076 -4.023 1 98.88 120 VAL A N 1
ATOM 968 C CA . VAL A 1 120 ? -5.031 -4.418 -4.262 1 98.88 120 VAL A CA 1
ATOM 969 C C . VAL A 1 120 ? -3.998 -5.246 -5.02 1 98.88 120 VAL A C 1
ATOM 971 O O . VAL A 1 120 ? -3.418 -4.781 -6.004 1 98.88 120 VAL A O 1
ATOM 974 N N . THR A 1 121 ? -3.76 -6.457 -4.57 1 98 121 THR A N 1
ATOM 975 C CA . THR A 1 121 ? -2.934 -7.465 -5.227 1 98 121 THR A CA 1
ATOM 976 C C . THR A 1 121 ? -3.746 -8.719 -5.523 1 98 121 THR A C 1
ATOM 978 O O . THR A 1 121 ? -4.398 -9.273 -4.633 1 98 121 THR A O 1
ATOM 981 N N . ILE A 1 122 ? -3.74 -9.102 -6.711 1 96.44 122 ILE A N 1
ATOM 982 C CA . ILE A 1 122 ? -4.305 -10.391 -7.105 1 96.44 122 ILE A CA 1
ATOM 983 C C . ILE A 1 122 ? -3.178 -11.352 -7.465 1 96.44 122 ILE A C 1
ATOM 985 O O . ILE A 1 122 ? -2.303 -11.031 -8.273 1 96.44 122 ILE A O 1
ATOM 989 N N . VAL A 1 123 ? -3.154 -12.516 -6.871 1 94.88 123 VAL A N 1
ATOM 990 C CA . VAL A 1 123 ? -2.078 -13.469 -7.105 1 94.88 123 VAL A CA 1
ATOM 991 C C . VAL A 1 123 ? -2.668 -14.852 -7.383 1 94.88 123 VAL A C 1
ATOM 993 O O . VAL A 1 123 ? -3.619 -15.273 -6.719 1 94.88 123 VAL A O 1
ATOM 996 N N . GLN A 1 124 ? -1.934 -15.406 -8.375 1 91.94 124 GLN A N 1
ATOM 997 C CA . GLN A 1 124 ? -2.322 -16.781 -8.664 1 91.94 124 GLN A CA 1
ATOM 998 C C . GLN A 1 124 ? -1.664 -17.75 -7.688 1 91.94 124 GLN A C 1
ATOM 1000 O O . GLN A 1 124 ? -0.441 -17.75 -7.527 1 91.94 124 GLN A O 1
ATOM 1005 N N . ASP A 1 125 ? -2.334 -18.453 -6.797 1 90.56 125 ASP A N 1
ATOM 1006 C CA . ASP A 1 125 ? -1.849 -19.484 -5.875 1 90.56 125 ASP A CA 1
ATOM 1007 C C . ASP A 1 125 ? -1.304 -18.859 -4.594 1 90.56 125 ASP A C 1
ATOM 1009 O O . ASP A 1 125 ? -0.243 -18.219 -4.605 1 90.56 125 ASP A O 1
ATOM 1013 N N . PHE A 1 126 ? -1.765 -19.109 -3.504 1 88.56 126 PHE A N 1
ATOM 1014 C CA . PHE A 1 126 ? -1.486 -18.5 -2.209 1 88.56 126 PHE A CA 1
ATOM 1015 C C . PHE A 1 126 ? -0.06 -18.797 -1.764 1 88.56 126 PHE A C 1
ATOM 1017 O O . PHE A 1 126 ? 0.532 -18.031 -1.002 1 88.56 126 PHE A O 1
ATOM 1024 N N . ALA A 1 127 ? 0.537 -19.797 -2.359 1 90.38 127 ALA A N 1
ATOM 1025 C CA . ALA A 1 127 ? 1.853 -20.203 -1.878 1 90.38 127 ALA A CA 1
ATOM 1026 C C . ALA A 1 127 ? 2.963 -19.453 -2.611 1 90.38 127 ALA A C 1
ATOM 1028 O O . ALA A 1 127 ? 4.145 -19.625 -2.295 1 90.38 127 ALA A O 1
ATOM 1029 N N . THR A 1 128 ? 2.648 -18.625 -3.529 1 92.62 128 THR A N 1
ATOM 1030 C CA . THR A 1 128 ? 3.656 -18.094 -4.438 1 92.62 128 THR A CA 1
ATOM 1031 C C . THR A 1 128 ? 3.936 -16.625 -4.137 1 92.62 128 THR A C 1
ATOM 1033 O O . THR A 1 128 ? 4.602 -15.945 -4.914 1 92.62 128 THR A O 1
ATOM 1036 N N . PHE A 1 129 ? 3.375 -16.109 -2.93 1 94.88 129 PHE A N 1
ATOM 1037 C CA . PHE A 1 129 ? 3.609 -14.688 -2.707 1 94.88 129 PHE A CA 1
ATOM 1038 C C . PHE A 1 129 ? 3.697 -14.383 -1.218 1 94.88 129 PHE A C 1
ATOM 1040 O O . PHE A 1 129 ? 3.35 -15.219 -0.384 1 94.88 129 PHE A O 1
ATOM 1047 N N . SER A 1 130 ? 4.227 -13.281 -0.934 1 96.06 130 SER A N 1
ATOM 1048 C CA . SER A 1 130 ? 4.211 -12.688 0.399 1 96.06 130 SER A CA 1
ATOM 1049 C C . SER A 1 130 ? 4.098 -11.172 0.329 1 96.06 130 SER A C 1
ATOM 1051 O O . SER A 1 130 ? 4.664 -10.539 -0.569 1 96.06 130 SER A O 1
ATOM 1053 N N . ILE A 1 131 ? 3.355 -10.594 1.269 1 98 131 ILE A N 1
ATOM 1054 C CA . ILE A 1 131 ? 3.189 -9.148 1.355 1 98 131 ILE A CA 1
ATOM 1055 C C . ILE A 1 131 ? 3.633 -8.664 2.732 1 98 131 ILE A C 1
ATOM 1057 O O . ILE A 1 131 ? 3.352 -9.305 3.746 1 98 131 ILE A O 1
ATOM 1061 N N . GLY A 1 132 ? 4.324 -7.578 2.748 1 98.06 132 GLY A N 1
ATOM 1062 C CA . GLY A 1 132 ? 4.668 -6.883 3.977 1 98.06 132 GLY A CA 1
ATOM 1063 C C . GLY A 1 132 ? 4.555 -5.375 3.857 1 98.06 132 GLY A C 1
ATOM 1064 O O . GLY A 1 132 ? 4.684 -4.82 2.764 1 98.06 132 GLY A O 1
ATOM 1065 N N . SER A 1 133 ? 4.324 -4.734 5.031 1 98.5 133 SER A N 1
ATOM 1066 C CA . SER A 1 133 ? 4.27 -3.275 5.062 1 98.5 133 SER A CA 1
ATOM 1067 C C . SER A 1 133 ? 4.785 -2.73 6.391 1 98.5 133 SER A C 1
ATOM 1069 O O . SER A 1 133 ? 4.734 -3.418 7.41 1 98.5 133 SER A O 1
ATOM 1071 N N . ARG A 1 134 ? 5.301 -1.571 6.285 1 98.62 134 ARG A N 1
ATOM 1072 C CA . ARG A 1 134 ? 5.672 -0.76 7.441 1 98.62 134 ARG A CA 1
ATOM 1073 C C . ARG A 1 134 ? 5.289 0.702 7.227 1 98.62 134 ARG A C 1
ATOM 1075 O O . ARG A 1 134 ? 5.328 1.201 6.102 1 98.62 134 ARG A O 1
ATOM 1082 N N . CYS A 1 135 ? 4.941 1.347 8.406 1 98.56 135 CYS A N 1
ATOM 1083 C CA . CYS A 1 135 ? 4.461 2.719 8.297 1 98.56 135 CYS A CA 1
ATOM 1084 C C . CYS A 1 135 ? 5.227 3.645 9.227 1 98.56 135 CYS A C 1
ATOM 1086 O O . CYS A 1 135 ? 5.551 3.266 10.359 1 98.56 135 CYS A O 1
ATOM 1088 N N . LEU A 1 136 ? 5.578 4.828 8.727 1 97.88 136 LEU A N 1
ATOM 1089 C CA . LEU A 1 136 ? 6.078 5.961 9.492 1 97.88 136 LEU A CA 1
ATOM 1090 C C . LEU A 1 136 ? 5.016 7.051 9.609 1 97.88 136 LEU A C 1
ATOM 1092 O O . LEU A 1 136 ? 4.977 7.977 8.797 1 97.88 136 LEU A O 1
ATOM 1096 N N . TRP A 1 137 ? 4.035 6.906 10.586 1 96.81 137 TRP A N 1
ATOM 1097 C CA . TRP A 1 137 ? 2.885 7.793 10.711 1 96.81 137 TRP A CA 1
ATOM 1098 C C . TRP A 1 137 ? 2.434 7.898 12.164 1 96.81 137 TRP A C 1
ATOM 1100 O O . TRP A 1 137 ? 3.205 7.609 13.078 1 96.81 137 TRP A O 1
ATOM 1110 N N . ASN A 1 138 ? 1.329 8.602 12.43 1 95.38 138 ASN A N 1
ATOM 1111 C CA . ASN A 1 138 ? 0.802 8.766 13.773 1 95.38 138 ASN A CA 1
ATOM 1112 C C . ASN A 1 138 ? -0.06 7.578 14.195 1 95.38 138 ASN A C 1
ATOM 1114 O O . ASN A 1 138 ? -1.225 7.484 13.797 1 95.38 138 ASN A O 1
ATOM 1118 N N . ASP A 1 139 ? 0.496 6.75 15.031 1 94.88 139 ASP A N 1
ATOM 1119 C CA . ASP A 1 139 ? -0.145 5.492 15.391 1 94.88 139 ASP A CA 1
ATOM 1120 C C . ASP A 1 139 ? -1.416 5.738 16.203 1 94.88 139 ASP A C 1
ATOM 1122 O O . ASP A 1 139 ? -2.227 4.828 16.391 1 94.88 139 ASP A O 1
ATOM 1126 N N . ASN A 1 140 ? -1.674 6.918 16.641 1 93 140 ASN A N 1
ATOM 1127 C CA . ASN A 1 140 ? -2.865 7.215 17.438 1 93 140 ASN A CA 1
ATOM 1128 C C . ASN A 1 140 ? -4.078 7.473 16.547 1 93 140 ASN A C 1
ATOM 1130 O O . ASN A 1 140 ? -5.219 7.293 16.969 1 93 140 ASN A O 1
ATOM 1134 N N . THR A 1 141 ? -3.822 7.926 15.305 1 93.44 141 THR A N 1
ATOM 1135 C CA . THR A 1 141 ? -4.93 8.336 14.445 1 93.44 141 THR A CA 1
ATOM 1136 C C . THR A 1 141 ? -4.926 7.535 13.148 1 93.44 141 THR A C 1
ATOM 1138 O O . THR A 1 141 ? -5.984 7.242 12.594 1 93.44 141 THR A O 1
ATOM 1141 N N . ASP A 1 142 ? -3.752 7.23 12.656 1 96 142 ASP A N 1
ATOM 1142 C CA . ASP A 1 142 ? -3.623 6.535 11.383 1 96 142 ASP A CA 1
ATOM 1143 C C . ASP A 1 142 ? -3.781 5.027 11.562 1 96 142 ASP A C 1
ATOM 1145 O O . ASP A 1 142 ? -3.508 4.492 12.641 1 96 142 ASP A O 1
ATOM 1149 N N . ASN A 1 143 ? -4.316 4.375 10.562 1 97.62 143 ASN A N 1
ATOM 1150 C CA . ASN A 1 143 ? -4.504 2.93 10.641 1 97.62 143 ASN A CA 1
ATOM 1151 C C . ASN A 1 143 ? -4.547 2.299 9.25 1 97.62 143 ASN A C 1
ATOM 1153 O O . ASN A 1 143 ? -4.551 3.006 8.242 1 97.62 143 ASN A O 1
ATOM 1157 N N . HIS A 1 144 ? -4.418 1.009 9.18 1 98.31 144 HIS A N 1
ATOM 1158 C CA . HIS A 1 144 ? -4.629 0.26 7.945 1 98.31 144 HIS A CA 1
ATOM 1159 C C . HIS A 1 144 ? -5.504 -0.966 8.188 1 98.31 144 HIS A C 1
ATOM 1161 O O . HIS A 1 144 ? -5.531 -1.504 9.297 1 98.31 144 HIS A O 1
ATOM 1167 N N . MET A 1 145 ? -6.262 -1.371 7.172 1 98.44 145 MET A N 1
ATOM 1168 C CA . MET A 1 145 ? -7.129 -2.545 7.152 1 98.44 145 MET A CA 1
ATOM 1169 C C . MET A 1 145 ? -6.848 -3.408 5.926 1 98.44 145 MET A C 1
ATOM 1171 O O . MET A 1 145 ? -6.707 -2.893 4.816 1 98.44 145 MET A O 1
ATOM 1175 N N . THR A 1 146 ? -6.766 -4.699 6.195 1 98.69 146 THR A N 1
ATOM 1176 C CA . THR A 1 146 ? -6.523 -5.629 5.098 1 98.69 146 THR A CA 1
ATOM 1177 C C . THR A 1 146 ? -7.625 -6.684 5.027 1 98.69 146 THR A C 1
ATOM 1179 O O . THR A 1 146 ? -8.07 -7.191 6.059 1 98.69 146 THR A O 1
ATOM 1182 N N . VAL A 1 147 ? -8.07 -6.965 3.797 1 98.75 147 VAL A N 1
ATOM 1183 C CA . VAL A 1 147 ? -9.039 -8.016 3.514 1 98.75 147 VAL A CA 1
ATOM 1184 C C . VAL A 1 147 ? -8.508 -8.93 2.406 1 98.75 147 VAL A C 1
ATOM 1186 O O . VAL A 1 147 ? -8.031 -8.445 1.376 1 98.75 147 VAL A O 1
ATOM 1189 N N . SER A 1 148 ? -8.562 -10.219 2.629 1 98.12 148 SER A N 1
ATOM 1190 C CA . SER A 1 148 ? -8.172 -11.219 1.638 1 98.12 148 SER A CA 1
ATOM 1191 C C . SER A 1 148 ? -9.336 -12.141 1.296 1 98.12 148 SER A C 1
ATOM 1193 O O . SER A 1 148 ? -9.977 -12.695 2.189 1 98.12 148 SER A O 1
ATOM 1195 N N . ILE A 1 149 ? -9.578 -12.312 -0.001 1 97.31 149 ILE A N 1
ATOM 1196 C CA . ILE A 1 149 ? -10.703 -13.125 -0.467 1 97.31 149 ILE A CA 1
ATOM 1197 C C . ILE A 1 149 ? -10.227 -14.055 -1.586 1 97.31 149 ILE A C 1
ATOM 1199 O O . ILE A 1 149 ? -9.594 -13.609 -2.543 1 97.31 149 ILE A O 1
ATOM 1203 N N . PRO A 1 150 ? -10.531 -15.32 -1.424 1 94.25 150 PRO A N 1
ATOM 1204 C CA . PRO A 1 150 ? -10.227 -16.219 -2.533 1 94.25 150 PRO A CA 1
ATOM 1205 C C . PRO A 1 150 ? -11.125 -16 -3.746 1 94.25 150 PRO A C 1
ATOM 1207 O O . PRO A 1 150 ? -12.297 -15.633 -3.594 1 94.25 150 PRO A O 1
ATOM 1210 N N . PHE A 1 151 ? -10.531 -16.188 -4.895 1 93.06 151 PHE A N 1
ATOM 1211 C CA . PHE A 1 151 ? -11.227 -16.078 -6.172 1 93.06 151 PHE A CA 1
ATOM 1212 C C . PHE A 1 151 ? -10.672 -17.094 -7.172 1 93.06 151 PHE A C 1
ATOM 1214 O O . PHE A 1 151 ? -9.672 -16.828 -7.84 1 93.06 151 PHE A O 1
ATOM 1221 N N . GLY A 1 152 ? -11.453 -18.219 -7.305 1 89.38 152 GLY A N 1
ATOM 1222 C CA . GLY A 1 152 ? -10.906 -19.297 -8.102 1 89.38 152 GLY A CA 1
ATOM 1223 C C . GLY A 1 152 ? -9.578 -19.812 -7.582 1 89.38 152 GLY A C 1
ATOM 1224 O O . GLY A 1 152 ? -9.453 -20.156 -6.41 1 89.38 152 GLY A O 1
ATOM 1225 N N . ASP A 1 153 ? -8.539 -19.781 -8.492 1 90.06 153 ASP A N 1
ATOM 1226 C CA . ASP A 1 153 ? -7.211 -20.219 -8.078 1 90.06 153 ASP A CA 1
ATOM 1227 C C . ASP A 1 153 ? -6.371 -19.031 -7.605 1 90.06 153 ASP A C 1
ATOM 1229 O O . ASP A 1 153 ? -5.156 -19.141 -7.441 1 90.06 153 ASP A O 1
ATOM 1233 N N . SER A 1 154 ? -7.078 -17.938 -7.477 1 92.38 154 SER A N 1
ATOM 1234 C CA . SER A 1 154 ? -6.383 -16.703 -7.105 1 92.38 154 SER A CA 1
ATOM 1235 C C . SER A 1 154 ? -6.836 -16.203 -5.738 1 92.38 154 SER A C 1
ATOM 1237 O O . SER A 1 154 ? -7.797 -16.734 -5.168 1 92.38 154 SER A O 1
ATOM 1239 N N . TYR A 1 155 ? -6.105 -15.281 -5.23 1 94.5 155 TYR A N 1
ATOM 1240 C CA . TYR A 1 155 ? -6.461 -14.539 -4.027 1 94.5 155 TYR A CA 1
ATOM 1241 C C . TYR A 1 155 ? -6.402 -13.039 -4.277 1 94.5 155 TYR A C 1
ATOM 1243 O O . TYR A 1 155 ? -5.5 -12.547 -4.961 1 94.5 155 TYR A O 1
ATOM 1251 N N . ILE A 1 156 ? -7.363 -12.414 -3.77 1 96.88 156 ILE A N 1
ATOM 1252 C CA . ILE A 1 156 ? -7.395 -10.953 -3.787 1 96.88 156 ILE A CA 1
ATOM 1253 C C . ILE A 1 156 ? -7.039 -10.414 -2.404 1 96.88 156 ILE A C 1
ATOM 1255 O O . ILE A 1 156 ? -7.746 -10.68 -1.427 1 96.88 156 ILE A O 1
ATOM 1259 N N . VAL A 1 157 ? -5.922 -9.742 -2.326 1 98.56 157 VAL A N 1
ATOM 1260 C CA . VAL A 1 157 ? -5.512 -9.094 -1.085 1 98.56 157 VAL A CA 1
ATOM 1261 C C . VAL A 1 157 ? -5.641 -7.578 -1.225 1 98.56 157 VAL A C 1
ATOM 1263 O O . VAL A 1 157 ? -5 -6.969 -2.084 1 98.56 157 VAL A O 1
ATOM 1266 N N . SER A 1 158 ? -6.469 -7.02 -0.413 1 98.81 158 SER A N 1
ATOM 1267 C CA . SER A 1 158 ? -6.719 -5.582 -0.481 1 98.81 158 SER A CA 1
ATOM 1268 C C . SER A 1 158 ? -6.41 -4.902 0.849 1 98.81 158 SER A C 1
ATOM 1270 O O . SER A 1 158 ? -6.797 -5.398 1.91 1 98.81 158 SER A O 1
ATOM 1272 N N . THR A 1 159 ? -5.672 -3.807 0.778 1 98.88 159 THR A N 1
ATOM 1273 C CA . THR A 1 159 ? -5.344 -3.016 1.96 1 98.88 159 THR A CA 1
ATOM 1274 C C . THR A 1 159 ? -5.781 -1.565 1.778 1 98.88 159 THR A C 1
ATOM 1276 O O . THR A 1 159 ? -5.598 -0.987 0.705 1 98.88 159 THR A O 1
ATOM 1279 N N . CYS A 1 160 ? -6.41 -1.047 2.793 1 98.88 160 CYS A N 1
ATOM 1280 C CA . CYS A 1 160 ? -6.727 0.373 2.885 1 98.88 160 CYS A CA 1
ATOM 1281 C C . CYS A 1 160 ? -5.91 1.047 3.98 1 98.88 160 CYS A C 1
ATOM 1283 O O . CYS A 1 160 ? -5.953 0.627 5.137 1 98.88 160 CYS A O 1
ATOM 1285 N N . TYR A 1 161 ? -5.168 2.051 3.619 1 98.81 161 TYR A N 1
ATOM 1286 C CA . TYR A 1 161 ? -4.508 2.908 4.598 1 98.81 161 TYR A CA 1
ATOM 1287 C C . TYR A 1 161 ? -5.305 4.188 4.828 1 98.81 161 TYR A C 1
ATOM 1289 O O . TYR A 1 161 ? -5.797 4.801 3.879 1 98.81 161 TYR A O 1
ATOM 1297 N N . ALA A 1 162 ? -5.453 4.539 6.059 1 98.25 162 ALA A N 1
ATOM 1298 C CA . ALA A 1 162 ? -6.109 5.781 6.453 1 98.25 162 ALA A CA 1
ATOM 1299 C C . ALA A 1 162 ? -5.16 6.68 7.242 1 98.25 162 ALA A C 1
ATOM 1301 O O . ALA A 1 162 ? -4.688 6.301 8.32 1 98.25 162 ALA A O 1
ATOM 1302 N N . VAL A 1 163 ? -4.914 7.871 6.734 1 97.19 163 VAL A N 1
ATOM 1303 C CA . VAL A 1 163 ? -3.988 8.82 7.344 1 97.19 163 VAL A CA 1
ATOM 1304 C C . VAL A 1 163 ? -4.738 10.094 7.727 1 97.19 163 VAL A C 1
ATOM 1306 O O . VAL A 1 163 ? -5.324 10.758 6.875 1 97.19 163 VAL A O 1
ATOM 1309 N N . TYR A 1 164 ? -4.645 10.43 9.016 1 94.44 164 TYR A N 1
ATOM 1310 C CA . TYR A 1 164 ? -5.398 11.578 9.516 1 94.44 164 TYR A CA 1
ATOM 1311 C C . TYR A 1 164 ? -4.629 12.875 9.297 1 94.44 164 TYR A C 1
ATOM 1313 O O . TYR A 1 164 ? -3.453 12.977 9.656 1 94.44 164 TYR A O 1
ATOM 1321 N N . PHE A 1 165 ? -5.281 13.898 8.656 1 87.12 165 PHE A N 1
ATOM 1322 C CA . PHE A 1 165 ? -4.66 15.195 8.445 1 87.12 165 PHE A CA 1
ATOM 1323 C C . PHE A 1 165 ? -5.211 16.219 9.43 1 87.12 165 PHE A C 1
ATOM 1325 O O . PHE A 1 165 ? -6.426 16.297 9.641 1 87.12 165 PHE A O 1
ATOM 1332 N N . GLU A 1 166 ? -4.465 16.672 10.328 1 74.38 166 GLU A N 1
ATOM 1333 C CA . GLU A 1 166 ? -4.891 17.672 11.312 1 74.38 166 GLU A CA 1
ATOM 1334 C C . GLU A 1 166 ? -5.219 19 10.648 1 74.38 166 GLU A C 1
ATOM 1336 O O . GLU A 1 166 ? -4.609 19.375 9.641 1 74.38 166 GLU A O 1
ATOM 1341 N N . MET B 1 1 ? 6.73 81.688 -76.75 1 21.42 1 MET B N 1
ATOM 1342 C CA . MET B 1 1 ? 7.484 82.562 -75.875 1 21.42 1 MET B CA 1
ATOM 1343 C C . MET B 1 1 ? 6.551 83.312 -74.938 1 21.42 1 MET B C 1
ATOM 1345 O O . MET B 1 1 ? 7.008 83.938 -74 1 21.42 1 MET B O 1
ATOM 1349 N N . ASP B 1 2 ? 5.352 83.5 -75.25 1 20.48 2 ASP B N 1
ATOM 1350 C CA . ASP B 1 2 ? 4.742 84.75 -74.938 1 20.48 2 ASP B CA 1
ATOM 1351 C C . ASP B 1 2 ? 4.441 84.875 -73.438 1 20.48 2 ASP B C 1
ATOM 1353 O O . ASP B 1 2 ? 3.404 84.375 -73 1 20.48 2 ASP B O 1
ATOM 1357 N N . LYS B 1 3 ? 5.484 84.75 -72.75 1 22.08 3 LYS B N 1
ATOM 1358 C CA . LYS B 1 3 ? 5.422 84.25 -71.312 1 22.08 3 LYS B CA 1
ATOM 1359 C C . LYS B 1 3 ? 4.758 85.312 -70.438 1 22.08 3 LYS B C 1
ATOM 1361 O O . LYS B 1 3 ? 3.949 84.938 -69.562 1 22.08 3 LYS B O 1
ATOM 1366 N N . ALA B 1 4 ? 5.203 86.688 -70.375 1 21.61 4 ALA B N 1
ATOM 1367 C CA . ALA B 1 4 ? 5.742 87.312 -69.188 1 21.61 4 ALA B CA 1
ATOM 1368 C C . ALA B 1 4 ? 4.703 88.188 -68.5 1 21.61 4 ALA B C 1
ATOM 1370 O O . ALA B 1 4 ? 5 88.812 -67.5 1 21.61 4 ALA B O 1
ATOM 1371 N N . TYR B 1 5 ? 3.535 88.375 -69 1 21.42 5 TYR B N 1
ATOM 1372 C CA . TYR B 1 5 ? 3.08 89.75 -68.75 1 21.42 5 TYR B CA 1
ATOM 1373 C C . TYR B 1 5 ? 3.211 90.125 -67.25 1 21.42 5 TYR B C 1
ATOM 1375 O O . TYR B 1 5 ? 3.232 89.188 -66.438 1 21.42 5 TYR B O 1
ATOM 1383 N N . LEU B 1 6 ? 2.949 91.438 -66.812 1 20.61 6 LEU B N 1
ATOM 1384 C CA . LEU B 1 6 ? 3.336 92.625 -66.062 1 20.61 6 LEU B CA 1
ATOM 1385 C C . LEU B 1 6 ? 2.746 92.625 -64.625 1 20.61 6 LEU B C 1
ATOM 1387 O O . LEU B 1 6 ? 3.369 93.125 -63.719 1 20.61 6 LEU B O 1
ATOM 1391 N N . GLN B 1 7 ? 1.386 92.562 -64.625 1 21.52 7 GLN B N 1
ATOM 1392 C CA . GLN B 1 7 ? 0.832 93.688 -63.844 1 21.52 7 GLN B CA 1
ATOM 1393 C C . GLN B 1 7 ? 1.355 93.688 -62.406 1 21.52 7 GLN B C 1
ATOM 1395 O O . GLN B 1 7 ? 1.716 92.625 -61.875 1 21.52 7 GLN B O 1
ATOM 1400 N N . ARG B 1 8 ? 1.196 94.875 -61.594 1 21.81 8 ARG B N 1
ATOM 1401 C CA . ARG B 1 8 ? 1.815 95.812 -60.625 1 21.81 8 ARG B CA 1
ATOM 1402 C C . ARG B 1 8 ? 1.761 95.25 -59.219 1 21.81 8 ARG B C 1
ATOM 1404 O O . ARG B 1 8 ? 0.895 94.438 -58.906 1 21.81 8 ARG B O 1
ATOM 1411 N N . PRO B 1 9 ? 2.133 96.188 -58.062 1 19.5 9 PRO B N 1
ATOM 1412 C CA . PRO B 1 9 ? 3.061 96.125 -56.938 1 19.5 9 PRO B CA 1
ATOM 1413 C C . PRO B 1 9 ? 2.408 95.562 -55.656 1 19.5 9 PRO B C 1
ATOM 1415 O O . PRO B 1 9 ? 2.922 94.625 -55.062 1 19.5 9 PRO B O 1
ATOM 1418 N N . THR B 1 10 ? 1.891 96.438 -54.594 1 18.95 10 THR B N 1
ATOM 1419 C CA . THR B 1 10 ? 2.43 96.875 -53.312 1 18.95 10 THR B CA 1
ATOM 1420 C C . THR B 1 10 ? 1.72 96.188 -52.156 1 18.95 10 THR B C 1
ATOM 1422 O O . THR B 1 10 ? 0.489 96.188 -52.062 1 18.95 10 THR B O 1
ATOM 1425 N N . ALA B 1 11 ? 2.381 95.5 -51 1 18.5 11 ALA B N 1
ATOM 1426 C CA . ALA B 1 11 ? 2.23 94.375 -50.062 1 18.5 11 ALA B CA 1
ATOM 1427 C C . ALA B 1 11 ? 1.437 94.875 -48.844 1 18.5 11 ALA B C 1
ATOM 1429 O O . ALA B 1 11 ? 0.609 94.125 -48.312 1 18.5 11 ALA B O 1
ATOM 1430 N N . ARG B 1 12 ? 1.517 96.125 -48.219 1 18.09 12 ARG B N 1
ATOM 1431 C CA . ARG B 1 12 ? 2.055 96.25 -46.844 1 18.09 12 ARG B CA 1
ATOM 1432 C C . ARG B 1 12 ? 1.083 95.625 -45.844 1 18.09 12 ARG B C 1
ATOM 1434 O O . ARG B 1 12 ? -0.12 95.562 -46.094 1 18.09 12 ARG B O 1
ATOM 1441 N N . ALA B 1 13 ? 1.616 95.562 -44.219 1 17.17 13 ALA B N 1
ATOM 1442 C CA . ALA B 1 13 ? 1.772 94.812 -42.969 1 17.17 13 ALA B CA 1
ATOM 1443 C C . ALA B 1 13 ? 0.666 95.125 -42 1 17.17 13 ALA B C 1
ATOM 1445 O O . ALA B 1 13 ? 0.638 96.25 -41.438 1 17.17 13 ALA B O 1
ATOM 1446 N N . ALA B 1 14 ? -0.564 95.25 -42.062 1 18.52 14 ALA B N 1
ATOM 1447 C CA . ALA B 1 14 ? -1.447 95.812 -41.031 1 18.52 14 ALA B CA 1
ATOM 1448 C C . ALA B 1 14 ? -1.3 95 -39.719 1 18.52 14 ALA B C 1
ATOM 1450 O O . ALA B 1 14 ? -1.861 93.938 -39.562 1 18.52 14 ALA B O 1
ATOM 1451 N N . GLN B 1 15 ? 0.019 95.062 -39.062 1 16.31 15 GLN B N 1
ATOM 1452 C CA . GLN B 1 15 ? 0.432 94.188 -37.938 1 16.31 15 GLN B CA 1
ATOM 1453 C C . GLN B 1 15 ? -0.597 94.25 -36.812 1 16.31 15 GLN B C 1
ATOM 1455 O O . GLN B 1 15 ? -1.099 93.25 -36.375 1 16.31 15 GLN B O 1
ATOM 1460 N N . LEU B 1 16 ? -0.131 94.812 -35.469 1 16.58 16 LEU B N 1
ATOM 1461 C CA . LEU B 1 16 ? 0.364 94.312 -34.188 1 16.58 16 LEU B CA 1
ATOM 1462 C C . LEU B 1 16 ? -0.717 94.312 -33.125 1 16.58 16 LEU B C 1
ATOM 1464 O O . LEU B 1 16 ? -1.738 95 -33.281 1 16.58 16 LEU B O 1
ATOM 1468 N N . ARG B 1 17 ? -0.271 94.812 -31.672 1 17.44 17 ARG B N 1
ATOM 1469 C CA . ARG B 1 17 ? 0.068 94.312 -30.344 1 17.44 17 ARG B CA 1
ATOM 1470 C C . ARG B 1 17 ? -1.094 94.5 -29.375 1 17.44 17 ARG B C 1
ATOM 1472 O O . ARG B 1 17 ? -2.08 95.125 -29.688 1 17.44 17 ARG B O 1
ATOM 1479 N N . ALA B 1 18 ? -0.804 95 -27.969 1 16.48 18 ALA B N 1
ATOM 1480 C CA . ALA B 1 18 ? -0.427 94.562 -26.609 1 16.48 18 ALA B CA 1
ATOM 1481 C C . ALA B 1 18 ? -1.408 95.125 -25.578 1 16.48 18 ALA B C 1
ATOM 1483 O O . ALA B 1 18 ? -1.316 94.812 -24.391 1 16.48 18 ALA B O 1
ATOM 1484 N N . ALA B 1 19 ? -2.498 95.875 -25.812 1 18.55 19 ALA B N 1
ATOM 1485 C CA . ALA B 1 19 ? -2.443 96.75 -24.656 1 18.55 19 ALA B CA 1
ATOM 1486 C C . ALA B 1 19 ? -2.652 96 -23.359 1 18.55 19 ALA B C 1
ATOM 1488 O O . ALA B 1 19 ? -3.586 95.188 -23.234 1 18.55 19 ALA B O 1
ATOM 1489 N N . THR B 1 20 ? -1.712 96.125 -22.25 1 16.81 20 THR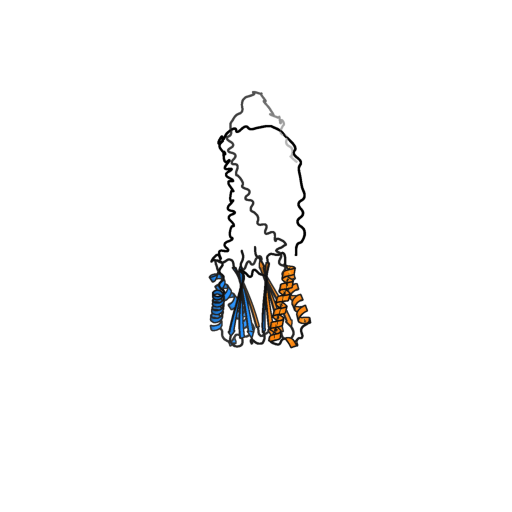 B N 1
ATOM 1490 C CA . THR B 1 20 ? -1.107 95.688 -21 1 16.81 20 THR B CA 1
ATOM 1491 C C . THR B 1 20 ? -2.078 95.875 -19.844 1 16.81 20 THR B C 1
ATOM 1493 O O . THR B 1 20 ? -1.986 95.188 -18.828 1 16.81 20 THR B O 1
ATOM 1496 N N . LYS B 1 21 ? -2.951 96.875 -19.703 1 18.09 21 LYS B N 1
ATOM 1497 C CA . LYS B 1 21 ? -2.656 97.5 -18.422 1 18.09 21 LYS B CA 1
ATOM 1498 C C . LYS B 1 21 ? -2.887 96.562 -17.266 1 18.09 21 LYS B C 1
ATOM 1500 O O . LYS B 1 21 ? -3.619 95.562 -17.422 1 18.09 21 LYS B O 1
ATOM 1505 N N . SER B 1 22 ? -2.807 97.125 -16.016 1 17.16 22 SER B N 1
ATOM 1506 C CA . SER B 1 22 ? -2.215 97.062 -14.688 1 17.16 22 SER B CA 1
ATOM 1507 C C . SER B 1 22 ? -2.979 96.062 -13.781 1 17.16 22 SER B C 1
ATOM 1509 O O . SER B 1 22 ? -4.094 95.688 -14.109 1 17.16 22 SER B O 1
ATOM 1511 N N . GLN B 1 23 ? -2.9 96.438 -12.5 1 16.33 23 GLN B N 1
ATOM 1512 C CA . GLN B 1 23 ? -2.342 95.875 -11.258 1 16.33 23 GLN B CA 1
ATOM 1513 C C . GLN B 1 23 ? -3.414 95.188 -10.422 1 16.33 23 GLN B C 1
ATOM 1515 O O . GLN B 1 23 ? -3.115 94.312 -9.648 1 16.33 23 GLN B O 1
ATOM 1520 N N . THR B 1 24 ? -4.75 95.688 -10.43 1 19.55 24 THR B N 1
ATOM 1521 C CA . THR B 1 24 ? -5.055 95.938 -9.023 1 19.55 24 THR B CA 1
ATOM 1522 C C . THR B 1 24 ? -5.156 94.625 -8.266 1 19.55 24 THR B C 1
ATOM 1524 O O . THR B 1 24 ? -5.586 93.562 -8.82 1 19.55 24 THR B O 1
ATOM 1527 N N . PRO B 1 25 ? -4.93 94.688 -6.996 1 18.17 25 PRO B N 1
ATOM 1528 C CA . PRO B 1 25 ? -4.293 93.812 -5.992 1 18.17 25 PRO B CA 1
ATOM 1529 C C . PRO B 1 25 ? -5.148 92.625 -5.633 1 18.17 25 PRO B C 1
ATOM 1531 O O . PRO B 1 25 ? -4.668 91.5 -5.699 1 18.17 25 PRO B O 1
ATOM 1534 N N . SER B 1 26 ? -5.926 92.875 -4.562 1 17.7 26 SER B N 1
ATOM 1535 C CA . SER B 1 26 ? -5.559 92.188 -3.309 1 17.7 26 SER B CA 1
ATOM 1536 C C . SER B 1 26 ? -6.309 90.875 -3.133 1 17.7 26 SER B C 1
ATOM 1538 O O . SER B 1 26 ? -5.699 89.812 -2.848 1 17.7 26 SER B O 1
ATOM 1540 N N . GLY B 1 27 ? -7.613 91.062 -2.635 1 20.31 27 GLY B N 1
ATOM 1541 C CA . GLY B 1 27 ? -7.789 90.438 -1.323 1 20.31 27 GLY B CA 1
ATOM 1542 C C . GLY B 1 27 ? -8.117 89 -1.388 1 20.31 27 GLY B C 1
ATOM 1543 O O . GLY B 1 27 ? -8.484 88.438 -2.447 1 20.31 27 GLY B O 1
ATOM 1544 N N . ARG B 1 28 ? -8.742 88.438 -0.309 1 21.73 28 ARG B N 1
ATOM 1545 C CA . ARG B 1 28 ? -8.586 87.312 0.538 1 21.73 28 ARG B CA 1
ATOM 1546 C C . ARG B 1 28 ? -9.312 86.062 -0.052 1 21.73 28 ARG B C 1
ATOM 1548 O O . ARG B 1 28 ? -10.25 86.25 -0.837 1 21.73 28 ARG B O 1
ATOM 1555 N N . ARG B 1 29 ? -8.992 84.938 0.524 1 20.86 29 ARG B N 1
ATOM 1556 C CA . ARG B 1 29 ? -8.531 83.562 0.437 1 20.86 29 ARG B CA 1
ATOM 1557 C C . ARG B 1 29 ? -9.711 82.562 0.463 1 20.86 29 ARG B C 1
ATOM 1559 O O . ARG B 1 29 ? -9.727 81.562 -0.283 1 20.86 29 ARG B O 1
ATOM 1566 N N . ASP B 1 30 ? -10.695 82.562 1.446 1 22 30 ASP B N 1
ATOM 1567 C CA . ASP B 1 30 ? -10.695 81.375 2.281 1 22 30 ASP B CA 1
ATOM 1568 C C . ASP B 1 30 ? -11.617 80.312 1.704 1 22 30 ASP B C 1
ATOM 1570 O O . ASP B 1 30 ? -12.797 80.25 2.037 1 22 30 ASP B O 1
ATOM 1574 N N . ASP B 1 31 ? -11.906 80.188 0.55 1 22.3 31 ASP B N 1
ATOM 1575 C CA . ASP B 1 31 ? -12.938 79.188 0.208 1 22.3 31 ASP B CA 1
ATOM 1576 C C . ASP B 1 31 ? -12.617 77.875 0.811 1 22.3 31 ASP B C 1
ATOM 1578 O O . ASP B 1 31 ? -11.57 77.25 0.53 1 22.3 31 ASP B O 1
ATOM 1582 N N . GLU B 1 32 ? -13.234 77.438 1.963 1 24.53 32 GLU B N 1
ATOM 1583 C CA . GLU B 1 32 ? -13.109 76.25 2.74 1 24.53 32 GLU B CA 1
ATOM 1584 C C . GLU B 1 32 ? -13.484 75 1.904 1 24.53 32 GLU B C 1
ATOM 1586 O O . GLU B 1 32 ? -14.641 74.875 1.507 1 24.53 32 GLU B O 1
ATOM 1591 N N . SER B 1 33 ? -12.906 74.688 0.909 1 24.42 33 SER B N 1
ATOM 1592 C CA . SER B 1 33 ? -13.125 73.438 0.103 1 24.42 33 SER B CA 1
ATOM 1593 C C . SER B 1 33 ? -13.109 72.188 0.963 1 24.42 33 SER B C 1
ATOM 1595 O O . SER B 1 33 ? -12.125 71.938 1.648 1 24.42 33 SER B O 1
ATOM 1597 N N . ASN B 1 34 ? -14.273 71.812 1.485 1 26.19 34 ASN B N 1
ATOM 1598 C CA . ASN B 1 34 ? -14.484 70.562 2.242 1 26.19 34 ASN B CA 1
ATOM 1599 C C . ASN B 1 34 ? -13.891 69.375 1.524 1 26.19 34 ASN B C 1
ATOM 1601 O O . ASN B 1 34 ? -14.391 68.938 0.475 1 26.19 34 ASN B O 1
ATOM 1605 N N . CYS B 1 35 ? -12.633 69.25 1.343 1 23.94 35 CYS B N 1
ATOM 1606 C CA . CYS B 1 35 ? -11.891 68.125 0.767 1 23.94 35 CYS B CA 1
ATOM 1607 C C . CYS B 1 35 ? -12.258 66.812 1.451 1 23.94 35 CYS B C 1
ATOM 1609 O O . CYS B 1 35 ? -11.898 66.625 2.605 1 23.94 35 CYS B O 1
ATOM 1611 N N . ARG B 1 36 ? -13.594 66.5 1.288 1 25.5 36 ARG B N 1
ATOM 1612 C CA . ARG B 1 36 ? -13.891 65.125 1.764 1 25.5 36 ARG B CA 1
ATOM 1613 C C . ARG B 1 36 ? -12.844 64.125 1.269 1 25.5 36 ARG B C 1
ATOM 1615 O O . ARG B 1 36 ? -12.727 63.906 0.064 1 25.5 36 ARG B O 1
ATOM 1622 N N . SER B 1 37 ? -11.641 64.188 1.814 1 28.77 37 SER B N 1
ATOM 1623 C CA . SER B 1 37 ? -10.625 63.188 1.622 1 28.77 37 SER B CA 1
ATOM 1624 C C . SER B 1 37 ? -11.227 61.781 1.789 1 28.77 37 SER B C 1
ATOM 1626 O O . SER B 1 37 ? -11.758 61.469 2.85 1 28.77 37 SER B O 1
ATOM 1628 N N . GLU B 1 38 ? -11.977 61.312 0.8 1 30.19 38 GLU B N 1
ATOM 1629 C CA . GLU B 1 38 ? -12.281 59.875 0.707 1 30.19 38 GLU B CA 1
ATOM 1630 C C . GLU B 1 38 ? -11.039 59.031 0.943 1 30.19 38 GLU B C 1
ATOM 1632 O O . GLU B 1 38 ? -10.102 59.062 0.14 1 30.19 38 GLU B O 1
ATOM 1637 N N . THR B 1 39 ? -10.461 59.062 2.119 1 29.17 39 THR B N 1
ATOM 1638 C CA . THR B 1 39 ? -9.445 58.094 2.533 1 29.17 39 THR B CA 1
ATOM 1639 C C . THR B 1 39 ? -9.898 56.688 2.223 1 29.17 39 THR B C 1
ATOM 1641 O O . THR B 1 39 ? -10.82 56.156 2.861 1 29.17 39 THR B O 1
ATOM 1644 N N . THR B 1 40 ? -10.164 56.375 0.896 1 30.62 40 THR B N 1
ATOM 1645 C CA . THR B 1 40 ? -10.211 55 0.471 1 30.62 40 THR B CA 1
ATOM 1646 C C . THR B 1 40 ? -9.117 54.188 1.152 1 30.62 40 THR B C 1
ATOM 1648 O O . THR B 1 40 ? -7.93 54.438 0.957 1 30.62 40 THR B O 1
ATOM 1651 N N . ASP B 1 41 ? -9.266 53.938 2.447 1 30.81 41 ASP B N 1
ATOM 1652 C CA . ASP B 1 41 ? -8.5 52.875 3.076 1 30.81 41 ASP B CA 1
ATOM 1653 C C . ASP B 1 41 ? -8.336 51.688 2.129 1 30.81 41 ASP B C 1
ATOM 1655 O O . ASP B 1 41 ? -9.312 51 1.801 1 30.81 41 ASP B O 1
ATOM 1659 N N . GLU B 1 42 ? -7.691 51.844 0.93 1 33.06 42 GLU B N 1
ATOM 1660 C CA . GLU B 1 42 ? -7.055 50.719 0.29 1 33.06 42 GLU B CA 1
ATOM 1661 C C . GLU B 1 42 ? -6.461 49.75 1.325 1 33.06 42 GLU B C 1
ATOM 1663 O O . GLU B 1 42 ? -5.438 50.062 1.944 1 33.06 42 GLU B O 1
ATOM 1668 N N . LEU B 1 43 ? -7.234 49.375 2.309 1 29.48 43 LEU B N 1
ATOM 1669 C CA . LEU B 1 43 ? -6.793 48.188 3.041 1 29.48 43 LEU B CA 1
ATOM 1670 C C . LEU B 1 43 ? -6.039 47.219 2.123 1 29.48 43 LEU B C 1
ATOM 1672 O O . LEU B 1 43 ? -6.605 46.719 1.153 1 29.48 43 LEU B O 1
ATOM 1676 N N . ASN B 1 44 ? -4.785 47.531 1.77 1 32.69 44 ASN B N 1
ATOM 1677 C CA . ASN B 1 44 ? -3.812 46.562 1.295 1 32.69 44 ASN B CA 1
ATOM 1678 C C . ASN B 1 44 ? -4.133 45.156 1.807 1 32.69 44 ASN B C 1
ATOM 1680 O O . ASN B 1 44 ? -3.832 44.812 2.957 1 32.69 44 ASN B O 1
ATOM 1684 N N . LYS B 1 45 ? -5.375 44.75 1.543 1 32.66 45 LYS B N 1
ATOM 1685 C CA . LYS B 1 45 ? -5.508 43.312 1.741 1 32.66 45 LYS B CA 1
ATOM 1686 C C . LYS B 1 45 ? -4.223 42.562 1.363 1 32.66 45 LYS B C 1
ATOM 1688 O O . LYS B 1 45 ? -3.85 42.531 0.189 1 32.66 45 LYS B O 1
ATOM 1693 N N . PHE B 1 46 ? -3.186 42.75 2.156 1 33.59 46 PHE B N 1
ATOM 1694 C CA . PHE B 1 46 ? -2.107 41.781 2.049 1 33.59 46 PHE B CA 1
ATOM 1695 C C . PHE B 1 46 ? -2.658 40.406 1.677 1 33.59 46 PHE B C 1
ATOM 1697 O O . PHE B 1 46 ? -3.369 39.781 2.467 1 33.59 46 PHE B O 1
ATOM 1704 N N . LYS B 1 47 ? -3.158 40.281 0.49 1 34.62 47 LYS B N 1
ATOM 1705 C CA . LYS B 1 47 ? -3.271 38.906 0.031 1 34.62 47 LYS B CA 1
ATOM 1706 C C . LYS B 1 47 ? -2.07 38.094 0.476 1 34.62 47 LYS B C 1
ATOM 1708 O O . LYS B 1 47 ? -0.936 38.375 0.087 1 34.62 47 LYS B O 1
ATOM 1713 N N . TRP B 1 48 ? -2.078 37.75 1.73 1 34.94 48 TRP B N 1
ATOM 1714 C CA . TRP B 1 48 ? -1.125 36.656 1.944 1 34.94 48 TRP B CA 1
ATOM 1715 C C . TRP B 1 48 ? -1.015 35.781 0.704 1 34.94 48 TRP B C 1
ATOM 1717 O O . TRP B 1 48 ? -1.998 35.156 0.28 1 34.94 48 TRP B O 1
ATOM 1727 N N . GLU B 1 49 ? -0.537 36.375 -0.407 1 36.44 49 GLU B N 1
ATOM 1728 C CA . GLU B 1 49 ? -0.089 35.375 -1.376 1 36.44 49 GLU B CA 1
ATOM 1729 C C . GLU B 1 49 ? 0.459 34.156 -0.679 1 36.44 49 GLU B C 1
ATOM 1731 O O . GLU B 1 49 ? 1.408 34.25 0.103 1 36.44 49 GLU B O 1
ATOM 1736 N N . ASN B 1 50 ? -0.431 33.406 -0.178 1 37.25 50 ASN B N 1
ATOM 1737 C CA . ASN B 1 50 ? 0.204 32.125 0.155 1 37.25 50 ASN B CA 1
ATOM 1738 C C . ASN B 1 50 ? 1.345 31.797 -0.805 1 37.25 50 ASN B C 1
ATOM 1740 O O . ASN B 1 50 ? 1.116 31.578 -1.994 1 37.25 50 ASN B O 1
ATOM 1744 N N . THR B 1 51 ? 2.307 32.656 -0.887 1 43.28 51 THR B N 1
ATOM 1745 C CA . THR B 1 51 ? 3.445 32.125 -1.614 1 43.28 51 THR B CA 1
ATOM 1746 C C . THR B 1 51 ? 3.582 30.625 -1.352 1 43.28 51 THR B C 1
ATOM 1748 O O . THR B 1 51 ? 3.746 30.203 -0.204 1 43.28 51 THR B O 1
ATOM 1751 N N . TYR B 1 52 ? 2.85 29.859 -1.958 1 39.53 52 TYR B N 1
ATOM 1752 C CA . TYR B 1 52 ? 3.301 28.469 -1.929 1 39.53 52 TYR B CA 1
ATOM 1753 C C . TYR B 1 52 ? 4.82 28.391 -1.933 1 39.53 52 TYR B C 1
ATOM 1755 O O . TYR B 1 52 ? 5.457 28.594 -2.971 1 39.53 52 TYR B O 1
ATOM 1763 N N . LYS B 1 53 ? 5.52 29.234 -1.231 1 42.47 53 LYS B N 1
ATOM 1764 C CA . LYS B 1 53 ? 6.906 28.797 -1.08 1 42.47 53 LYS B CA 1
ATOM 1765 C C . LYS B 1 53 ? 6.992 27.297 -0.897 1 42.47 53 LYS B C 1
ATOM 1767 O O . LYS B 1 53 ? 6.344 26.734 -0.012 1 42.47 53 LYS B O 1
ATOM 1772 N N . MET B 1 54 ? 7.23 26.625 -1.907 1 44.16 54 MET B N 1
ATOM 1773 C CA . MET B 1 54 ? 7.672 25.25 -1.66 1 44.16 54 MET B CA 1
ATOM 1774 C C . MET B 1 54 ? 8.656 25.203 -0.494 1 44.16 54 MET B C 1
ATOM 1776 O O . MET B 1 54 ? 9.68 25.891 -0.51 1 44.16 54 MET B O 1
ATOM 1780 N N . ASP B 1 55 ? 8.359 25.406 0.703 1 48.5 55 ASP B N 1
ATOM 1781 C CA . ASP B 1 55 ? 9.266 25.141 1.814 1 48.5 55 ASP B CA 1
ATOM 1782 C C . ASP B 1 55 ? 10.234 24 1.471 1 48.5 55 ASP B C 1
ATOM 1784 O O . ASP B 1 55 ? 9.805 22.922 1.085 1 48.5 55 ASP B O 1
ATOM 1788 N N . PRO B 1 56 ? 11.438 24.328 1.144 1 50.47 56 PRO B N 1
ATOM 1789 C CA . PRO B 1 56 ? 12.445 23.297 0.874 1 50.47 56 PRO B CA 1
ATOM 1790 C C . PRO B 1 56 ? 12.219 22.031 1.686 1 50.47 56 PRO B C 1
ATOM 1792 O O . PRO B 1 56 ? 12.602 20.938 1.254 1 50.47 56 PRO B O 1
ATOM 1795 N N . ASP B 1 57 ? 11.828 22.266 2.869 1 54.28 57 ASP B N 1
ATOM 1796 C CA . ASP B 1 57 ? 11.641 21.125 3.771 1 54.28 57 ASP B CA 1
ATOM 1797 C C . ASP B 1 57 ? 10.594 20.156 3.225 1 54.28 57 ASP B C 1
ATOM 1799 O O . ASP B 1 57 ? 10.484 19.031 3.697 1 54.28 57 ASP B O 1
ATOM 1803 N N . ASN B 1 58 ? 9.812 20.703 2.236 1 59.75 58 ASN B N 1
ATOM 1804 C CA . ASN B 1 58 ? 8.688 19.922 1.744 1 59.75 58 ASN B CA 1
ATOM 1805 C C . ASN B 1 58 ? 9.023 19.219 0.432 1 59.75 58 ASN B C 1
ATOM 1807 O O . ASN B 1 58 ? 8.125 18.812 -0.311 1 59.75 58 ASN B O 1
ATOM 1811 N N . LEU B 1 59 ? 10.328 19.172 0.252 1 80.44 59 LEU B N 1
ATOM 1812 C CA . LEU B 1 59 ? 10.531 18.703 -1.115 1 80.44 59 LEU B CA 1
ATOM 1813 C C . LEU B 1 59 ? 10.672 17.188 -1.155 1 80.44 59 LEU B C 1
ATOM 1815 O O . LEU B 1 59 ? 11.602 16.625 -0.572 1 80.44 59 LEU B O 1
ATOM 1819 N N . LEU B 1 60 ? 9.656 16.609 -1.466 1 93.06 60 LEU B N 1
ATOM 1820 C CA . LEU B 1 60 ? 9.68 15.188 -1.763 1 93.06 60 LEU B CA 1
ATOM 1821 C C . LEU B 1 60 ? 10.344 14.922 -3.111 1 93.06 60 LEU B C 1
ATOM 1823 O O . LEU B 1 60 ? 9.945 15.5 -4.125 1 93.06 60 LEU B O 1
ATOM 1827 N N . SER B 1 61 ? 11.461 14.195 -3.133 1 95.62 61 SER B N 1
ATOM 1828 C CA . SER B 1 61 ? 12.117 13.82 -4.379 1 95.62 61 SER B CA 1
ATOM 1829 C C . SER B 1 61 ? 11.805 12.375 -4.754 1 95.62 61 SER B C 1
ATOM 1831 O O . SER B 1 61 ? 12.273 11.438 -4.098 1 95.62 61 SER B O 1
ATOM 1833 N N . GLU B 1 62 ? 11.109 12.195 -5.855 1 96.5 62 GLU B N 1
ATOM 1834 C CA . GLU B 1 62 ? 10.773 10.859 -6.34 1 96.5 62 GLU B CA 1
ATOM 1835 C C . GLU B 1 62 ? 12.031 10.047 -6.637 1 96.5 62 GLU B C 1
ATOM 1837 O O . GLU B 1 62 ? 12.109 8.867 -6.277 1 96.5 62 GLU B O 1
ATOM 1842 N N . ASN B 1 63 ? 12.984 10.695 -7.254 1 96.5 63 ASN B N 1
ATOM 1843 C CA . ASN B 1 63 ? 14.219 10.016 -7.633 1 96.5 63 ASN B CA 1
ATOM 1844 C C . ASN B 1 63 ? 15 9.539 -6.41 1 96.5 63 ASN B C 1
ATOM 1846 O O . ASN B 1 63 ? 15.555 8.445 -6.406 1 96.5 63 ASN B O 1
ATOM 1850 N N . THR B 1 64 ? 15.016 10.383 -5.457 1 96.56 64 THR B N 1
ATOM 1851 C CA . THR B 1 64 ? 15.734 10.031 -4.234 1 96.56 64 THR B CA 1
ATOM 1852 C C . THR B 1 64 ? 15.086 8.836 -3.549 1 96.56 64 THR B C 1
ATOM 1854 O O . THR B 1 64 ? 15.766 7.887 -3.17 1 96.56 64 THR B O 1
ATOM 1857 N N . ILE B 1 65 ? 13.758 8.797 -3.424 1 98.25 65 ILE B N 1
ATOM 1858 C CA . ILE B 1 65 ? 13.047 7.715 -2.758 1 98.25 65 ILE B CA 1
ATOM 1859 C C . ILE B 1 65 ? 13.211 6.422 -3.555 1 98.25 65 ILE B C 1
ATOM 1861 O O . ILE B 1 65 ? 13.523 5.371 -2.99 1 98.25 65 ILE B O 1
ATOM 1865 N N . GLN B 1 66 ? 13.117 6.535 -4.824 1 98.62 66 GLN B N 1
ATOM 1866 C CA . GLN B 1 66 ? 13.289 5.348 -5.656 1 98.62 66 GLN B CA 1
ATOM 1867 C C . GLN B 1 66 ? 14.703 4.797 -5.543 1 98.62 66 GLN B C 1
ATOM 1869 O O . GLN B 1 66 ? 14.906 3.582 -5.492 1 98.62 66 GLN B O 1
ATOM 1874 N N . GLY B 1 67 ? 15.656 5.715 -5.59 1 98.56 67 GLY B N 1
ATOM 1875 C CA . GLY B 1 67 ? 17.031 5.289 -5.41 1 98.56 67 GLY B CA 1
ATOM 1876 C C . GLY B 1 67 ? 17.266 4.57 -4.094 1 98.56 67 GLY B C 1
ATOM 1877 O O . GLY B 1 67 ? 17.969 3.551 -4.051 1 98.56 67 GLY B O 1
ATOM 1878 N N . THR B 1 68 ? 16.719 5.113 -3.021 1 98.62 68 THR B N 1
ATOM 1879 C CA . THR B 1 68 ? 16.812 4.512 -1.696 1 98.62 68 THR B CA 1
ATOM 1880 C C . THR B 1 68 ? 16.188 3.125 -1.681 1 98.62 68 THR B C 1
ATOM 1882 O O . THR B 1 68 ? 16.766 2.178 -1.15 1 98.62 68 THR B O 1
ATOM 1885 N N . MET B 1 69 ? 15 2.949 -2.256 1 98.88 69 MET B N 1
ATOM 1886 C CA . MET B 1 69 ? 14.32 1.66 -2.318 1 98.88 69 MET B CA 1
ATOM 1887 C C . MET B 1 69 ? 15.141 0.65 -3.113 1 98.88 69 MET B C 1
ATOM 1889 O O . MET B 1 69 ? 15.344 -0.479 -2.666 1 98.88 69 MET B O 1
ATOM 1893 N N . ARG B 1 70 ? 15.672 1.096 -4.223 1 98.81 70 ARG B N 1
ATOM 1894 C CA . ARG B 1 70 ? 16.469 0.216 -5.07 1 98.81 70 ARG B CA 1
ATOM 1895 C C . ARG B 1 70 ? 17.719 -0.274 -4.34 1 98.81 70 ARG B C 1
ATOM 1897 O O . ARG B 1 70 ? 18.031 -1.467 -4.363 1 98.81 70 ARG B O 1
ATOM 1904 N N . GLN B 1 71 ? 18.359 0.657 -3.768 1 98.56 71 GLN B N 1
ATOM 1905 C CA . GLN B 1 71 ? 19.594 0.315 -3.053 1 98.56 71 GLN B CA 1
ATOM 1906 C C . GLN B 1 71 ? 19.297 -0.651 -1.907 1 98.56 71 GLN B C 1
ATOM 1908 O O . GLN B 1 71 ? 20.031 -1.636 -1.728 1 98.56 71 GLN B O 1
ATOM 1913 N N . ALA B 1 72 ? 18.312 -0.373 -1.109 1 98.5 72 ALA B N 1
ATOM 1914 C CA . ALA B 1 72 ? 17.938 -1.237 0.009 1 98.5 72 ALA B CA 1
ATOM 1915 C C . ALA B 1 72 ? 17.656 -2.66 -0.466 1 98.5 72 ALA B C 1
ATOM 1917 O O . ALA B 1 72 ? 18.141 -3.625 0.119 1 98.5 72 ALA B O 1
ATOM 1918 N N . ILE B 1 73 ? 16.906 -2.824 -1.536 1 98.44 73 ILE B N 1
ATOM 1919 C CA . ILE B 1 73 ? 16.5 -4.133 -2.037 1 98.44 73 ILE B CA 1
ATOM 1920 C C . ILE B 1 73 ? 17.719 -4.875 -2.582 1 98.44 73 ILE B C 1
ATOM 1922 O O . ILE B 1 73 ? 17.969 -6.027 -2.221 1 98.44 73 ILE B O 1
ATOM 1926 N N . LYS B 1 74 ? 18.5 -4.191 -3.354 1 97.44 74 LYS B N 1
ATOM 1927 C CA . LYS B 1 74 ? 19.656 -4.836 -3.98 1 97.44 74 LYS B CA 1
ATOM 1928 C C . LYS B 1 74 ? 20.672 -5.301 -2.936 1 97.44 74 LYS B C 1
ATOM 1930 O O . LYS B 1 74 ? 21.219 -6.395 -3.045 1 97.44 74 LYS B O 1
ATOM 1935 N N . GLU B 1 75 ? 20.875 -4.473 -1.95 1 97 75 GLU B N 1
ATOM 1936 C CA . GLU B 1 75 ? 21.828 -4.84 -0.896 1 97 75 GLU B CA 1
ATOM 1937 C C . GLU B 1 75 ? 21.312 -6.043 -0.101 1 97 75 GLU B C 1
ATOM 1939 O O . GLU B 1 75 ? 22.094 -6.941 0.231 1 97 75 GLU B O 1
ATOM 1944 N N . LEU B 1 76 ? 20.062 -6.109 0.231 1 95.62 76 LEU B N 1
ATOM 1945 C CA . LEU B 1 76 ? 19.516 -7.191 1.042 1 95.62 76 LEU B CA 1
ATOM 1946 C C . LEU B 1 76 ? 19.484 -8.5 0.258 1 95.62 76 LEU B C 1
ATOM 1948 O O . LEU B 1 76 ? 19.812 -9.555 0.797 1 95.62 76 LEU B O 1
ATOM 1952 N N . ILE B 1 77 ? 19.141 -8.445 -1.005 1 93.44 77 ILE B N 1
ATOM 1953 C CA . ILE B 1 77 ? 18.984 -9.695 -1.746 1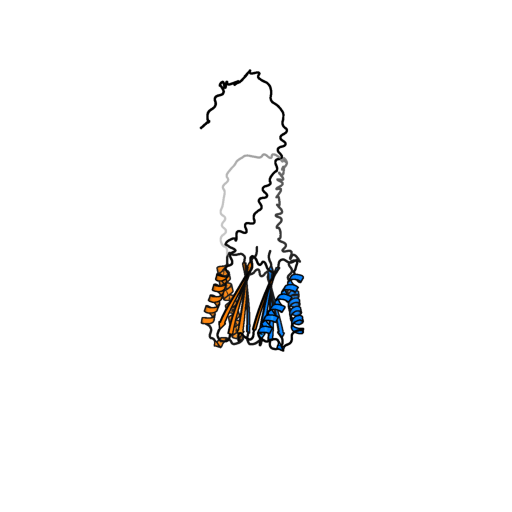 93.44 77 ILE B CA 1
ATOM 1954 C C . ILE B 1 77 ? 20.344 -10.219 -2.178 1 93.44 77 ILE B C 1
ATOM 1956 O O . ILE B 1 77 ? 20.484 -11.398 -2.506 1 93.44 77 ILE B O 1
ATOM 1960 N N . ALA B 1 78 ? 21.344 -9.32 -2.326 1 91.75 78 ALA B N 1
ATOM 1961 C CA . ALA B 1 78 ? 22.703 -9.742 -2.65 1 91.75 78 ALA B CA 1
ATOM 1962 C C . ALA B 1 78 ? 23.234 -10.727 -1.609 1 91.75 78 ALA B C 1
ATOM 1964 O O . ALA B 1 78 ? 24.047 -11.609 -1.929 1 91.75 78 ALA B O 1
ATOM 1965 N N . GLY B 1 79 ? 22.703 -10.617 -0.421 1 84.31 79 GLY B N 1
ATOM 1966 C CA . GLY B 1 79 ? 23.141 -11.5 0.649 1 84.31 79 GLY B CA 1
ATOM 1967 C C . GLY B 1 79 ? 22.266 -12.719 0.82 1 84.31 79 GLY B C 1
ATOM 1968 O O . GLY B 1 79 ? 22.547 -13.578 1.667 1 84.31 79 GLY B O 1
ATOM 1969 N N . GLU B 1 80 ? 21.219 -12.758 0.082 1 83.31 80 GLU B N 1
ATOM 1970 C CA . GLU B 1 80 ? 20.266 -13.852 0.245 1 83.31 80 GLU B CA 1
ATOM 1971 C C . GLU B 1 80 ? 20.5 -14.945 -0.791 1 83.31 80 GLU B C 1
ATOM 1973 O O . GLU B 1 80 ? 20.938 -14.672 -1.907 1 83.31 80 GLU B O 1
ATOM 1978 N N . ASP B 1 81 ? 20.406 -16.188 -0.294 1 73.44 81 ASP B N 1
ATOM 1979 C CA . ASP B 1 81 ? 20.5 -17.297 -1.223 1 73.44 81 ASP B CA 1
ATOM 1980 C C . ASP B 1 81 ? 19.203 -17.484 -2.012 1 73.44 81 ASP B C 1
ATOM 1982 O O . ASP B 1 81 ? 18.125 -17.234 -1.491 1 73.44 81 ASP B O 1
ATOM 1986 N N . ASP B 1 82 ? 19.297 -17.609 -3.268 1 62.56 82 ASP B N 1
ATOM 1987 C CA . ASP B 1 82 ? 18.156 -17.766 -4.168 1 62.56 82 ASP B CA 1
ATOM 1988 C C . ASP B 1 82 ? 17.219 -18.875 -3.684 1 62.56 82 ASP B C 1
ATOM 1990 O O . ASP B 1 82 ? 16.016 -18.797 -3.914 1 62.56 82 ASP B O 1
ATOM 1994 N N . ASP B 1 83 ? 17.797 -19.906 -3.037 1 62.25 83 ASP B N 1
ATOM 1995 C CA . ASP B 1 83 ? 16.969 -21.031 -2.635 1 62.25 83 ASP B CA 1
ATOM 1996 C C . ASP B 1 83 ? 15.961 -20.625 -1.567 1 62.25 83 ASP B C 1
ATOM 1998 O O . ASP B 1 83 ? 15.047 -21.391 -1.253 1 62.25 83 ASP B O 1
ATOM 2002 N N . PHE B 1 84 ? 16.203 -19.531 -1.11 1 57.22 84 PHE B N 1
ATOM 2003 C CA . PHE B 1 84 ? 15.477 -19.125 0.082 1 57.22 84 PHE B CA 1
ATOM 2004 C C . PHE B 1 84 ? 14.047 -18.734 -0.267 1 57.22 84 PHE B C 1
ATOM 2006 O O . PHE B 1 84 ? 13.195 -18.609 0.619 1 57.22 84 PHE B O 1
ATOM 2013 N N . LEU B 1 85 ? 13.75 -18.766 -1.457 1 62.84 85 LEU B N 1
ATOM 2014 C CA . LEU B 1 85 ? 12.469 -18.094 -1.665 1 62.84 85 LEU B CA 1
ATOM 2015 C C . LEU B 1 85 ? 11.312 -19.078 -1.553 1 62.84 85 LEU B C 1
ATOM 2017 O O . LEU B 1 85 ? 10.32 -18.953 -2.273 1 62.84 85 LEU B O 1
ATOM 2021 N N . GLU B 1 86 ? 11.578 -20.078 -0.542 1 72.62 86 GLU B N 1
ATOM 2022 C CA . GLU B 1 86 ? 10.367 -20.797 -0.143 1 72.62 86 GLU B CA 1
ATOM 2023 C C . GLU B 1 86 ? 9.398 -19.875 0.591 1 72.62 86 GLU B C 1
ATOM 2025 O O . GLU B 1 86 ? 9.734 -18.734 0.897 1 72.62 86 GLU B O 1
ATOM 2030 N N . SER B 1 87 ? 8.125 -20.359 0.876 1 73.12 87 SER B N 1
ATOM 2031 C CA . SER B 1 87 ? 7.043 -19.516 1.393 1 73.12 87 SER B CA 1
ATOM 2032 C C . SER B 1 87 ? 7.477 -18.766 2.646 1 73.12 87 SER B C 1
ATOM 2034 O O . SER B 1 87 ? 7.316 -17.547 2.732 1 73.12 87 SER B O 1
ATOM 2036 N N . GLU B 1 88 ? 8.102 -19.453 3.605 1 82 88 GLU B N 1
ATOM 2037 C CA . GLU B 1 88 ? 8.508 -18.812 4.855 1 82 88 GLU B CA 1
ATOM 2038 C C . GLU B 1 88 ? 9.625 -17.797 4.625 1 82 88 GLU B C 1
ATOM 2040 O O . GLU B 1 88 ? 9.641 -16.734 5.25 1 82 88 GLU B O 1
ATOM 2045 N N . GLY B 1 89 ? 10.398 -18.172 3.705 1 88.38 89 GLY B N 1
ATOM 2046 C CA . GLY B 1 89 ? 11.508 -17.297 3.383 1 88.38 89 GLY B CA 1
ATOM 2047 C C . GLY B 1 89 ? 11.07 -15.969 2.781 1 88.38 89 GLY B C 1
ATOM 2048 O O . GLY B 1 89 ? 11.625 -14.914 3.107 1 88.38 89 GLY B O 1
ATOM 2049 N N . ARG B 1 90 ? 10.023 -16.016 2.033 1 91.88 90 ARG B N 1
ATOM 2050 C CA . ARG B 1 90 ? 9.531 -14.805 1.395 1 91.88 90 ARG B CA 1
ATOM 2051 C C . ARG B 1 90 ? 8.945 -13.844 2.426 1 91.88 90 ARG B C 1
ATOM 2053 O O . ARG B 1 90 ? 9.156 -12.633 2.336 1 91.88 90 ARG B O 1
ATOM 2060 N N . GLY B 1 91 ? 8.234 -14.414 3.377 1 93.31 91 GLY B N 1
ATOM 2061 C CA . GLY B 1 91 ? 7.684 -13.578 4.438 1 93.31 91 GLY B CA 1
ATOM 2062 C C . GLY B 1 91 ? 8.75 -12.875 5.25 1 93.31 91 GLY B C 1
ATOM 2063 O O . GLY B 1 91 ? 8.625 -11.68 5.535 1 93.31 91 GLY B O 1
ATOM 2064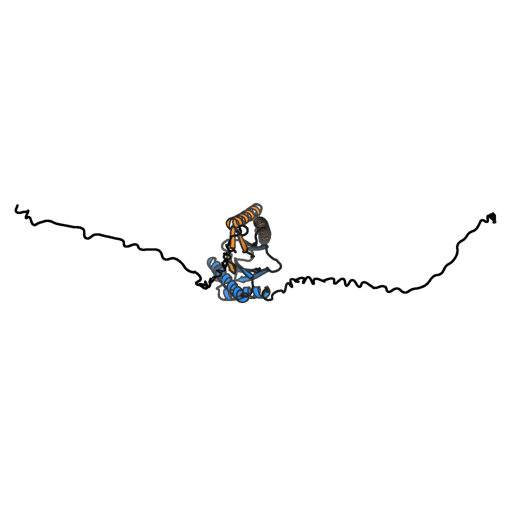 N N . HIS B 1 92 ? 9.758 -13.609 5.555 1 93.12 92 HIS B N 1
ATOM 2065 C CA . HIS B 1 92 ? 10.867 -13.039 6.312 1 93.12 92 HIS B CA 1
ATOM 2066 C C . HIS B 1 92 ? 11.57 -11.945 5.523 1 93.12 92 HIS B C 1
ATOM 2068 O O . HIS B 1 92 ? 11.906 -10.898 6.074 1 93.12 92 HIS B O 1
ATOM 2074 N N . LEU B 1 93 ? 11.758 -12.234 4.305 1 94.19 93 LEU B N 1
ATOM 2075 C CA . LEU B 1 93 ? 12.422 -11.25 3.447 1 94.19 93 LEU B CA 1
ATOM 2076 C C . LEU B 1 93 ? 11.586 -9.977 3.338 1 94.19 93 LEU B C 1
ATOM 2078 O O . LEU B 1 93 ? 12.125 -8.867 3.383 1 94.19 93 LEU B O 1
ATOM 2082 N N . CYS B 1 94 ? 10.273 -10.094 3.244 1 95.94 94 CYS B N 1
ATOM 2083 C CA . CYS B 1 94 ? 9.398 -8.93 3.203 1 95.94 94 CYS B CA 1
ATOM 2084 C C . CYS B 1 94 ? 9.57 -8.07 4.453 1 95.94 94 CYS B C 1
ATOM 2086 O O . CYS B 1 94 ? 9.656 -6.848 4.363 1 95.94 94 CYS B O 1
ATOM 2088 N N . ALA B 1 95 ? 9.609 -8.789 5.52 1 96.62 95 ALA B N 1
ATOM 2089 C CA . ALA B 1 95 ? 9.75 -8.086 6.789 1 96.62 95 ALA B CA 1
ATOM 2090 C C . ALA B 1 95 ? 11.062 -7.309 6.836 1 96.62 95 ALA B C 1
ATOM 2092 O O . ALA B 1 95 ? 11.086 -6.141 7.223 1 96.62 95 ALA B O 1
ATOM 2093 N N . LYS B 1 96 ? 12.117 -7.891 6.43 1 97.06 96 LYS B N 1
ATOM 2094 C CA . LYS B 1 96 ? 13.422 -7.246 6.418 1 97.06 96 LYS B CA 1
ATOM 2095 C C . LYS B 1 96 ? 13.445 -6.062 5.457 1 97.06 96 LYS B C 1
ATOM 2097 O O . LYS B 1 96 ? 13.969 -4.996 5.793 1 97.06 96 LYS B O 1
ATOM 2102 N N . LEU B 1 97 ? 12.898 -6.258 4.324 1 98.31 97 LEU B N 1
ATOM 2103 C CA . LEU B 1 97 ? 12.891 -5.219 3.299 1 98.31 97 LEU B CA 1
ATOM 2104 C C . LEU B 1 97 ? 12.102 -3.998 3.764 1 98.31 97 LEU B C 1
ATOM 2106 O O . LEU B 1 97 ? 12.586 -2.867 3.666 1 98.31 97 LEU B O 1
ATOM 2110 N N . THR B 1 98 ? 10.93 -4.207 4.258 1 98.81 98 THR B N 1
ATOM 2111 C CA . THR B 1 98 ? 10.086 -3.086 4.664 1 98.81 98 THR B CA 1
ATOM 2112 C C . THR B 1 98 ? 10.711 -2.33 5.832 1 98.81 98 THR B C 1
ATOM 2114 O O . THR B 1 98 ? 10.68 -1.099 5.867 1 98.81 98 THR B O 1
ATOM 2117 N N . ASP B 1 99 ? 11.297 -3.072 6.707 1 98.75 99 ASP B N 1
ATOM 2118 C CA . ASP B 1 99 ? 11.969 -2.443 7.84 1 98.75 99 ASP B CA 1
ATOM 2119 C C . ASP B 1 99 ? 13.156 -1.603 7.371 1 98.75 99 ASP B C 1
ATOM 2121 O O . ASP B 1 99 ? 13.32 -0.458 7.801 1 98.75 99 ASP B O 1
ATOM 2125 N N . ASP B 1 100 ? 13.938 -2.133 6.539 1 98.75 100 ASP B N 1
ATOM 2126 C CA . ASP B 1 100 ? 15.141 -1.441 6.074 1 98.75 100 ASP B CA 1
ATOM 2127 C C . ASP B 1 100 ? 14.781 -0.193 5.277 1 98.75 100 ASP B C 1
ATOM 2129 O O . ASP B 1 100 ? 15.336 0.883 5.508 1 98.75 100 ASP B O 1
ATOM 2133 N N . ILE B 1 101 ? 13.867 -0.321 4.34 1 98.88 101 ILE B N 1
ATOM 2134 C CA . ILE B 1 10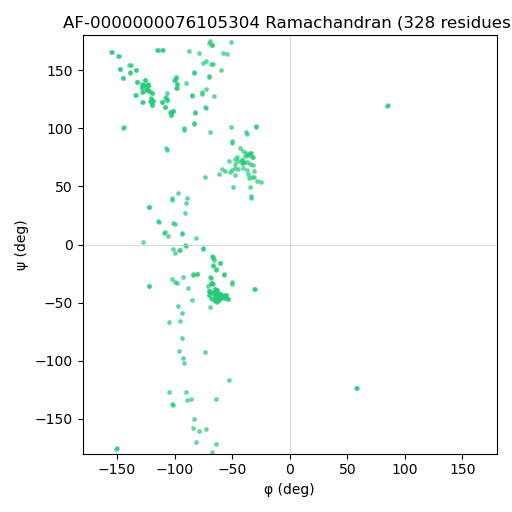1 ? 13.438 0.813 3.531 1 98.88 101 ILE B CA 1
ATOM 2135 C C . ILE B 1 101 ? 12.859 1.9 4.434 1 98.88 101 ILE B C 1
ATOM 2137 O O . ILE B 1 101 ? 13.18 3.08 4.277 1 98.88 101 ILE B O 1
ATOM 2141 N N . LYS B 1 102 ? 12.047 1.494 5.383 1 98.88 102 LYS B N 1
ATOM 2142 C CA . LYS B 1 102 ? 11.469 2.445 6.332 1 98.88 102 LYS B CA 1
ATOM 2143 C C . LYS B 1 102 ? 12.562 3.205 7.078 1 98.88 102 LYS B C 1
ATOM 2145 O O . LYS B 1 102 ? 12.484 4.426 7.227 1 98.88 102 LYS B O 1
ATOM 2150 N N . HIS B 1 103 ? 13.523 2.492 7.508 1 98.75 103 HIS B N 1
ATOM 2151 C CA . HIS B 1 103 ? 14.594 3.105 8.281 1 98.75 103 HIS B CA 1
ATOM 2152 C C . HIS B 1 103 ? 15.367 4.121 7.445 1 98.75 103 HIS B C 1
ATOM 2154 O O . HIS B 1 103 ? 15.688 5.211 7.926 1 98.75 103 HIS B O 1
ATOM 2160 N N . ARG B 1 104 ? 15.672 3.771 6.293 1 98.69 104 ARG B N 1
ATOM 2161 C CA . ARG B 1 104 ? 16.422 4.66 5.414 1 98.69 104 ARG B CA 1
ATOM 2162 C C . ARG B 1 104 ? 15.609 5.91 5.078 1 98.69 104 ARG B C 1
ATOM 2164 O O . ARG B 1 104 ? 16.141 7.023 5.109 1 98.69 104 ARG B O 1
ATOM 2171 N N . ILE B 1 105 ? 14.336 5.723 4.789 1 98.31 105 ILE B N 1
ATOM 2172 C CA . ILE B 1 105 ? 13.469 6.844 4.453 1 98.31 105 ILE B CA 1
ATOM 2173 C C . ILE B 1 105 ? 13.305 7.754 5.668 1 98.31 105 ILE B C 1
ATOM 2175 O O . ILE B 1 105 ? 13.312 8.977 5.543 1 98.31 105 ILE B O 1
ATOM 2179 N N . LYS B 1 106 ? 13.156 7.195 6.84 1 97.94 106 LYS B N 1
ATOM 2180 C CA . LYS B 1 106 ? 13.055 7.953 8.086 1 97.94 106 LYS B CA 1
ATOM 2181 C C . LYS B 1 106 ? 14.25 8.875 8.273 1 97.94 106 LYS B C 1
ATOM 2183 O O . LYS B 1 106 ? 14.102 10.031 8.656 1 97.94 106 LYS B O 1
ATOM 2188 N N . THR B 1 107 ? 15.359 8.32 7.984 1 97 107 THR B N 1
ATOM 2189 C CA . THR B 1 107 ? 16.594 9.094 8.133 1 97 107 THR B CA 1
ATOM 2190 C C . THR B 1 107 ? 16.672 10.188 7.078 1 97 107 THR B C 1
ATOM 2192 O O . THR B 1 107 ? 17 11.336 7.395 1 97 107 THR B O 1
ATOM 2195 N N . GLU B 1 108 ? 16.344 9.883 5.871 1 95.56 108 GLU B N 1
ATOM 2196 C CA . GLU B 1 108 ? 16.453 10.789 4.738 1 95.56 108 GLU B CA 1
ATOM 2197 C C . GLU B 1 108 ? 15.453 11.93 4.836 1 95.56 108 GLU B C 1
ATOM 2199 O O . GLU B 1 108 ? 15.719 13.047 4.375 1 95.56 108 GLU B O 1
ATOM 2204 N N . TYR B 1 109 ? 14.359 11.664 5.469 1 95.31 109 TYR B N 1
ATOM 2205 C CA . TYR B 1 109 ? 13.289 12.648 5.516 1 95.31 109 TYR B CA 1
ATOM 2206 C C . TYR B 1 109 ? 12.938 13.008 6.957 1 95.31 109 TYR B C 1
ATOM 2208 O O . TYR B 1 109 ? 11.781 13.312 7.262 1 95.31 109 TYR B O 1
ATOM 2216 N N . ALA B 1 110 ? 13.844 13 7.828 1 92.75 110 ALA B N 1
ATOM 2217 C CA . ALA B 1 110 ? 13.664 13.203 9.266 1 92.75 110 ALA B CA 1
ATOM 2218 C C . ALA B 1 110 ? 13.148 14.602 9.555 1 92.75 110 ALA B C 1
ATOM 2220 O O . ALA B 1 110 ? 12.461 14.828 10.562 1 92.75 110 ALA B O 1
ATOM 2221 N N . ASN B 1 111 ? 13.328 15.539 8.703 1 90.5 111 ASN B N 1
ATOM 2222 C CA . ASN B 1 111 ? 12.969 16.922 8.984 1 90.5 111 ASN B CA 1
ATOM 2223 C C . ASN B 1 111 ? 11.82 17.406 8.102 1 90.5 111 ASN B C 1
ATOM 2225 O O . ASN B 1 111 ? 11.656 18.594 7.887 1 90.5 111 ASN B O 1
ATOM 2229 N N . THR B 1 112 ? 11.125 16.516 7.578 1 92.81 112 THR B N 1
ATOM 2230 C CA . THR B 1 112 ? 9.992 16.859 6.738 1 92.81 112 THR B CA 1
ATOM 2231 C C . THR B 1 112 ? 8.68 16.5 7.422 1 92.81 112 THR B C 1
ATOM 2233 O O . THR B 1 112 ? 8.672 15.812 8.445 1 92.81 112 THR B O 1
ATOM 2236 N N . ARG B 1 113 ? 7.566 16.953 6.938 1 92.94 113 ARG B N 1
ATOM 2237 C CA . ARG B 1 113 ? 6.246 16.688 7.496 1 92.94 113 ARG B CA 1
ATOM 2238 C C . ARG B 1 113 ? 5.512 15.625 6.684 1 92.94 113 ARG B C 1
ATOM 2240 O O . ARG B 1 113 ? 4.32 15.766 6.402 1 92.94 113 ARG B O 1
ATOM 2247 N N . TYR B 1 114 ? 6.258 14.703 6.285 1 95.38 114 TYR B N 1
ATOM 2248 C CA . TYR B 1 114 ? 5.652 13.602 5.543 1 95.38 114 TYR B CA 1
ATOM 2249 C C . TYR B 1 114 ? 5.434 12.391 6.441 1 95.38 114 TYR B C 1
ATOM 2251 O O . TYR B 1 114 ? 6.246 12.109 7.32 1 95.38 114 TYR B O 1
ATOM 2259 N N . ARG B 1 115 ? 4.332 11.773 6.191 1 97.12 115 ARG B N 1
ATOM 2260 C CA . ARG B 1 115 ? 4.125 10.391 6.629 1 97.12 115 ARG B CA 1
ATOM 2261 C C . ARG B 1 115 ? 4.383 9.414 5.488 1 97.12 115 ARG B C 1
ATOM 2263 O O . ARG B 1 115 ? 4.055 9.695 4.332 1 97.12 115 ARG B O 1
ATOM 2270 N N . PHE B 1 116 ? 4.953 8.266 5.809 1 98.44 116 PHE B N 1
ATOM 2271 C CA . PHE B 1 116 ? 5.332 7.316 4.766 1 98.44 116 PHE B CA 1
ATOM 2272 C C . PHE B 1 116 ? 4.715 5.949 5.031 1 98.44 116 PHE B C 1
ATOM 2274 O O . PHE B 1 116 ? 4.637 5.508 6.18 1 98.44 116 PHE B O 1
ATOM 2281 N N . ILE B 1 117 ? 4.289 5.293 3.996 1 98.94 117 ILE B N 1
ATOM 2282 C CA . ILE B 1 117 ? 3.855 3.898 3.98 1 98.94 117 ILE B CA 1
ATOM 2283 C C . ILE B 1 117 ? 4.715 3.1 3.004 1 98.94 117 ILE B C 1
ATOM 2285 O O . ILE B 1 117 ? 4.809 3.445 1.824 1 98.94 117 ILE B O 1
ATOM 2289 N N . ILE B 1 118 ? 5.355 2.051 3.516 1 98.94 118 ILE B N 1
ATOM 2290 C CA . ILE B 1 118 ? 6.141 1.142 2.688 1 98.94 118 ILE B CA 1
ATOM 2291 C C . ILE B 1 118 ? 5.391 -0.179 2.52 1 98.94 118 ILE B C 1
ATOM 2293 O O . ILE B 1 118 ? 4.977 -0.793 3.504 1 98.94 118 ILE B O 1
ATOM 2297 N N . HIS B 1 119 ? 5.145 -0.599 1.332 1 98.88 119 HIS B N 1
ATOM 2298 C CA . HIS B 1 119 ? 4.445 -1.832 0.988 1 98.88 119 HIS B CA 1
ATOM 2299 C C . HIS B 1 119 ? 5.262 -2.672 0.009 1 98.88 119 HIS B C 1
ATOM 2301 O O . HIS B 1 119 ? 5.59 -2.209 -1.086 1 98.88 119 HIS B O 1
ATOM 2307 N N . VAL B 1 120 ? 5.582 -3.92 0.354 1 98.88 120 VAL B N 1
ATOM 2308 C CA . VAL B 1 120 ? 6.383 -4.797 -0.492 1 98.88 120 VAL B CA 1
ATOM 2309 C C . VAL B 1 120 ? 5.621 -6.09 -0.771 1 98.88 120 VAL B C 1
ATOM 2311 O O . VAL B 1 120 ? 5.062 -6.695 0.146 1 98.88 120 VAL B O 1
ATOM 2314 N N . THR B 1 121 ? 5.59 -6.504 -2.012 1 98 121 THR B N 1
ATOM 2315 C CA . THR B 1 121 ? 5.055 -7.781 -2.471 1 98 121 THR B CA 1
ATOM 2316 C C . THR B 1 121 ? 6.133 -8.594 -3.182 1 98 121 THR B C 1
ATOM 2318 O O . THR B 1 121 ? 6.797 -8.094 -4.094 1 98 121 THR B O 1
ATOM 2321 N N . ILE B 1 122 ? 6.32 -9.75 -2.746 1 96.31 122 ILE B N 1
ATOM 2322 C CA . ILE B 1 122 ? 7.168 -10.703 -3.447 1 96.31 122 ILE B CA 1
ATOM 2323 C C . ILE B 1 122 ? 6.305 -11.789 -4.09 1 96.31 122 ILE B C 1
ATOM 2325 O O . ILE B 1 122 ? 5.469 -12.398 -3.42 1 96.31 122 ILE B O 1
ATOM 2329 N N . VAL B 1 123 ? 6.461 -12.008 -5.352 1 94.81 123 VAL B N 1
ATOM 2330 C CA . VAL B 1 123 ? 5.633 -12.977 -6.059 1 94.81 123 VAL B CA 1
ATOM 2331 C C . VAL B 1 123 ? 6.512 -13.883 -6.91 1 94.81 123 VAL B C 1
ATOM 2333 O O . VAL B 1 123 ? 7.461 -13.422 -7.551 1 94.81 123 VAL B O 1
ATOM 2336 N N . GLN B 1 124 ? 6.023 -15.148 -6.805 1 92.12 124 GLN B N 1
ATOM 2337 C CA . GLN B 1 124 ? 6.711 -16.109 -7.668 1 92.12 124 GLN B CA 1
ATOM 2338 C C . GLN B 1 124 ? 6.16 -16.062 -9.086 1 92.12 124 GLN B C 1
ATOM 2340 O O . GLN B 1 124 ? 4.953 -16.188 -9.297 1 92.12 124 GLN B O 1
ATOM 2345 N N . ASP B 1 125 ? 6.863 -15.656 -10.125 1 90.56 125 ASP B N 1
ATOM 2346 C CA . ASP B 1 125 ? 6.5 -15.648 -11.539 1 90.56 125 ASP B CA 1
ATOM 2347 C C . ASP B 1 125 ? 5.703 -14.398 -11.898 1 90.56 125 ASP B C 1
ATOM 2349 O O . ASP B 1 125 ? 4.547 -14.258 -11.5 1 90.56 125 ASP B O 1
ATOM 2353 N N . PHE B 1 126 ? 6.109 -13.594 -12.734 1 88.75 126 PHE B N 1
ATOM 2354 C CA . PHE B 1 126 ? 5.574 -12.281 -13.086 1 88.75 126 PHE B CA 1
ATOM 2355 C C . PHE B 1 126 ? 4.203 -12.414 -13.734 1 88.75 126 PHE B C 1
ATOM 2357 O O . PHE B 1 126 ? 3.391 -11.484 -13.672 1 88.75 126 PHE B O 1
ATOM 2364 N N . ALA B 1 127 ? 3.885 -13.602 -14.203 1 90.44 127 ALA B N 1
ATOM 2365 C CA . ALA B 1 127 ? 2.639 -13.742 -14.953 1 90.44 127 ALA B CA 1
ATOM 2366 C C . ALA B 1 127 ? 1.479 -14.102 -14.023 1 90.44 127 ALA B C 1
ATOM 2368 O O . ALA B 1 127 ? 0.332 -14.203 -14.461 1 90.44 127 ALA B O 1
ATOM 2369 N N . THR B 1 128 ? 1.706 -14.25 -12.773 1 92.69 128 THR B N 1
ATOM 2370 C CA . THR B 1 128 ? 0.713 -14.844 -11.891 1 92.69 128 THR B CA 1
ATOM 2371 C C . THR B 1 128 ? 0.109 -13.797 -10.961 1 92.69 128 THR B C 1
ATOM 2373 O O . THR B 1 128 ? -0.624 -14.133 -10.031 1 92.69 128 THR B O 1
ATOM 2376 N N . PHE B 1 129 ? 0.45 -12.445 -11.258 1 94.81 129 PHE B N 1
ATOM 2377 C CA . PHE B 1 129 ? -0.086 -11.477 -10.312 1 94.81 129 PHE B CA 1
ATOM 2378 C C . PHE B 1 129 ? -0.389 -10.148 -11 1 94.81 129 PHE B C 1
ATOM 2380 O O . PHE B 1 129 ? 0.025 -9.93 -12.141 1 94.81 129 PHE B O 1
ATOM 2387 N N . SER B 1 130 ? -1.149 -9.367 -10.391 1 96.06 130 SER B N 1
ATOM 2388 C CA . SER B 1 130 ? -1.393 -7.969 -10.75 1 96.06 130 SER B CA 1
ATOM 2389 C C . SER B 1 130 ? -1.587 -7.105 -9.508 1 96.06 130 SER B C 1
ATOM 2391 O O . SER B 1 130 ? -2.174 -7.551 -8.523 1 96.06 130 SER B O 1
ATOM 2393 N N . ILE B 1 131 ? -1.088 -5.871 -9.562 1 98 131 ILE B N 1
ATOM 2394 C CA . ILE B 1 131 ? -1.231 -4.91 -8.477 1 98 131 ILE B CA 1
ATOM 2395 C C . ILE B 1 131 ? -1.902 -3.639 -8.992 1 98 131 ILE B C 1
ATOM 2397 O O . ILE B 1 131 ? -1.603 -3.176 -10.094 1 98 131 ILE B O 1
ATOM 2401 N N . GLY B 1 132 ? -2.801 -3.137 -8.242 1 98.06 132 GLY B N 1
ATOM 2402 C CA . GLY B 1 132 ? -3.404 -1.837 -8.492 1 98.06 132 GLY B CA 1
ATOM 2403 C C . GLY B 1 132 ? -3.582 -1.01 -7.23 1 98.06 132 GLY B C 1
ATOM 2404 O O . GLY B 1 132 ? -3.711 -1.558 -6.133 1 98.06 132 GLY B O 1
ATOM 2405 N N . SER B 1 133 ? -3.607 0.329 -7.434 1 98.56 133 SER B N 1
ATOM 2406 C CA . SER B 1 133 ? -3.852 1.23 -6.312 1 98.56 133 SER B CA 1
ATOM 2407 C C . SER B 1 133 ? -4.598 2.482 -6.762 1 98.56 133 SER B C 1
ATOM 2409 O O . SER B 1 133 ? -4.516 2.875 -7.926 1 98.56 133 SER B O 1
ATOM 2411 N N . ARG B 1 134 ? -5.328 2.99 -5.852 1 98.69 134 ARG B N 1
ATOM 2412 C CA . ARG B 1 134 ? -5.965 4.297 -5.969 1 98.69 134 ARG B CA 1
ATOM 2413 C C . ARG B 1 134 ? -5.871 5.074 -4.66 1 98.69 134 ARG B C 1
ATOM 2415 O O . ARG B 1 134 ? -5.887 4.484 -3.578 1 98.69 134 ARG B O 1
ATOM 2422 N N . CYS B 1 135 ? -5.785 6.441 -4.848 1 98.56 135 CYS B N 1
ATOM 2423 C CA . CYS B 1 135 ? -5.582 7.266 -3.66 1 98.56 135 CYS B CA 1
ATOM 2424 C C . CYS B 1 135 ? -6.609 8.391 -3.594 1 98.56 135 CYS B C 1
ATOM 2426 O O . CYS B 1 135 ? -6.957 8.977 -4.617 1 98.56 135 CYS B O 1
ATOM 2428 N N . LEU B 1 136 ? -7.133 8.641 -2.387 1 97.88 136 LEU B N 1
ATOM 2429 C CA . LEU B 1 136 ? -7.926 9.812 -2.029 1 97.88 136 LEU B CA 1
ATOM 2430 C C . LEU B 1 136 ? -7.125 10.758 -1.145 1 97.88 136 LEU B C 1
ATOM 2432 O O . LEU B 1 136 ? -7.191 10.672 0.083 1 97.88 136 LEU B O 1
ATOM 2436 N N . TRP B 1 137 ? -6.25 11.648 -1.764 1 96.81 137 TRP B N 1
ATOM 2437 C CA . TRP B 1 137 ? -5.328 12.508 -1.031 1 96.81 137 TRP B CA 1
ATOM 2438 C C . TRP B 1 137 ? -5.055 13.789 -1.803 1 96.81 137 TRP B C 1
ATOM 2440 O O . TRP B 1 137 ? -5.828 14.172 -2.686 1 96.81 137 TRP B O 1
ATOM 2450 N N . ASN B 1 138 ? -4.156 14.648 -1.308 1 95.38 138 ASN B N 1
ATOM 2451 C CA . ASN B 1 138 ? -3.807 15.898 -1.964 1 95.38 138 ASN B CA 1
ATOM 2452 C C . ASN B 1 138 ? -2.764 15.695 -3.059 1 95.38 138 ASN B C 1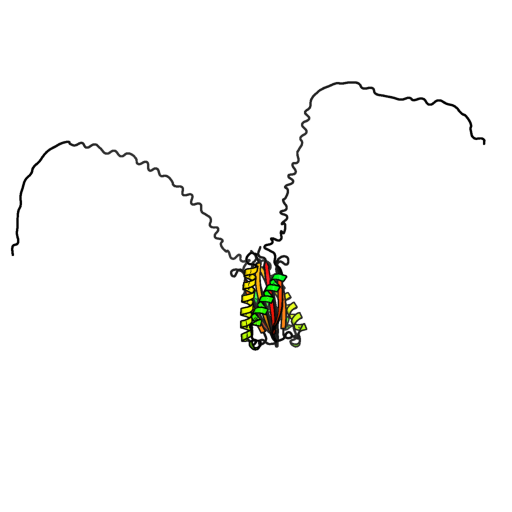
ATOM 2454 O O . ASN B 1 138 ? -1.571 15.57 -2.771 1 95.38 138 ASN B O 1
ATOM 2458 N N . ASP B 1 139 ? -3.223 15.727 -4.277 1 94.94 139 ASP B N 1
ATOM 2459 C CA . ASP B 1 139 ? -2.377 15.398 -5.418 1 94.94 139 ASP B CA 1
ATOM 2460 C C . ASP B 1 139 ? -1.268 16.438 -5.602 1 94.94 139 ASP B C 1
ATOM 2462 O O . ASP B 1 139 ? -0.311 16.203 -6.34 1 94.94 139 ASP B O 1
ATOM 2466 N N . ASN B 1 140 ? -1.303 17.531 -4.938 1 92.88 140 ASN B N 1
ATOM 2467 C CA . ASN B 1 140 ? -0.28 18.562 -5.074 1 92.88 140 ASN B CA 1
ATOM 2468 C C . ASN B 1 140 ? 0.933 18.266 -4.195 1 92.88 140 ASN B C 1
ATOM 2470 O O . ASN B 1 140 ? 2.037 18.734 -4.48 1 92.88 140 ASN B O 1
ATOM 2474 N N . THR B 1 141 ? 0.714 17.516 -3.111 1 93.31 141 THR B N 1
ATOM 2475 C CA . THR B 1 141 ? 1.791 17.312 -2.146 1 93.31 141 THR B CA 1
ATOM 2476 C C . THR B 1 141 ? 2.082 15.82 -1.967 1 93.31 141 THR B C 1
ATOM 2478 O O . THR B 1 141 ? 3.229 15.43 -1.744 1 93.31 141 THR B O 1
ATOM 2481 N N . ASP B 1 142 ? 1.049 15.031 -2.02 1 95.94 142 ASP B N 1
ATOM 2482 C CA . ASP B 1 142 ? 1.194 13.602 -1.787 1 95.94 142 ASP B CA 1
ATOM 2483 C C . ASP B 1 142 ? 1.635 12.875 -3.059 1 95.94 142 ASP B C 1
ATOM 2485 O O . ASP B 1 142 ? 1.366 13.344 -4.168 1 95.94 142 ASP B O 1
ATOM 2489 N N . ASN B 1 143 ? 2.4 11.82 -2.889 1 97.62 143 ASN B N 1
ATOM 2490 C CA . ASN B 1 143 ? 2.867 11.062 -4.043 1 97.62 143 ASN B CA 1
ATOM 2491 C C . ASN B 1 143 ? 3.182 9.609 -3.674 1 97.62 143 ASN B C 1
ATOM 2493 O O . ASN B 1 143 ? 3.152 9.25 -2.498 1 97.62 143 ASN B O 1
ATOM 2497 N N . HIS B 1 144 ? 3.326 8.758 -4.648 1 98.31 144 HIS B N 1
ATOM 2498 C CA . HIS B 1 144 ? 3.811 7.395 -4.449 1 98.31 144 HIS B CA 1
ATOM 2499 C C . HIS B 1 144 ? 4.883 7.035 -5.473 1 98.31 144 HIS B C 1
ATOM 2501 O O . HIS B 1 144 ? 4.898 7.574 -6.578 1 98.31 144 HIS B O 1
ATOM 2507 N N . MET B 1 145 ? 5.812 6.16 -5.082 1 98.5 145 MET B N 1
ATOM 2508 C CA . MET B 1 145 ? 6.895 5.625 -5.902 1 98.5 145 MET B CA 1
ATOM 2509 C C . MET B 1 145 ? 6.918 4.102 -5.84 1 98.5 145 MET B C 1
ATOM 2511 O O . MET B 1 145 ? 6.789 3.516 -4.766 1 98.5 145 MET B O 1
ATOM 2515 N N . THR B 1 146 ? 7.082 3.527 -7.027 1 98.69 146 THR B N 1
ATOM 2516 C CA . THR B 1 146 ? 7.145 2.072 -7.098 1 98.69 146 THR B CA 1
ATOM 2517 C C . THR B 1 146 ? 8.438 1.616 -7.762 1 98.69 146 THR B C 1
ATOM 2519 O O . THR B 1 146 ? 8.875 2.207 -8.75 1 98.69 146 THR B O 1
ATOM 2522 N N . VAL B 1 147 ? 9.055 0.594 -7.168 1 98.75 147 VAL B N 1
ATOM 2523 C CA . VAL B 1 147 ? 10.242 -0.055 -7.715 1 98.75 147 VAL B CA 1
ATOM 2524 C C . VAL B 1 147 ? 10.023 -1.563 -7.789 1 98.75 147 VAL B C 1
ATOM 2526 O O . VAL B 1 147 ? 9.562 -2.18 -6.824 1 98.75 147 VAL B O 1
ATOM 2529 N N . SER B 1 148 ? 10.312 -2.148 -8.93 1 98.12 148 SER B N 1
ATOM 2530 C CA . SER B 1 148 ? 10.227 -3.592 -9.133 1 98.12 148 SER B CA 1
ATOM 2531 C C . SER B 1 148 ? 11.586 -4.172 -9.523 1 98.12 148 SER B C 1
ATOM 2533 O O . SER B 1 148 ? 12.242 -3.664 -10.438 1 98.12 148 SER B O 1
ATOM 2535 N N . ILE B 1 149 ? 11.992 -5.23 -8.828 1 97.31 149 ILE B N 1
ATOM 2536 C CA . ILE B 1 149 ? 13.297 -5.848 -9.062 1 97.31 149 ILE B CA 1
ATOM 2537 C C . ILE B 1 149 ? 13.141 -7.367 -9.141 1 97.31 149 ILE B C 1
ATOM 2539 O O . ILE B 1 149 ? 12.523 -7.98 -8.266 1 97.31 149 ILE B O 1
ATOM 2543 N N . PRO B 1 150 ? 13.672 -7.93 -10.195 1 94.19 150 PRO B N 1
ATOM 2544 C CA . PRO B 1 150 ? 13.672 -9.391 -10.242 1 94.19 150 PRO B CA 1
ATOM 2545 C C . PRO B 1 150 ? 14.625 -10.023 -9.227 1 94.19 150 PRO B C 1
ATOM 2547 O O . PRO B 1 150 ? 15.672 -9.445 -8.922 1 94.19 150 PRO B O 1
ATOM 2550 N N . PHE B 1 151 ? 14.195 -11.133 -8.711 1 93.12 151 PHE B N 1
ATOM 2551 C CA . PHE B 1 151 ? 14.984 -11.93 -7.773 1 93.12 151 PHE B CA 1
A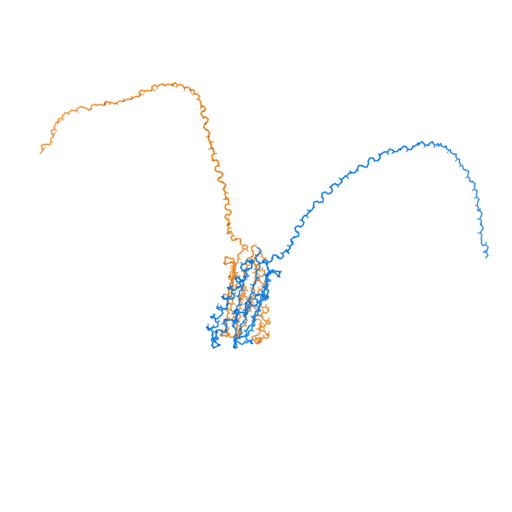TOM 2552 C C . PHE B 1 151 ? 14.75 -13.422 -7.996 1 93.12 151 PHE B C 1
ATOM 2554 O O . PHE B 1 151 ? 13.789 -13.984 -7.469 1 93.12 151 PHE B O 1
ATOM 2561 N N . GLY B 1 152 ? 15.75 -14.047 -8.703 1 89.31 152 GLY B N 1
ATOM 2562 C CA . GLY B 1 152 ? 15.516 -15.422 -9.117 1 89.31 152 GLY B CA 1
ATOM 2563 C C . GLY B 1 152 ? 14.273 -15.586 -9.969 1 89.31 152 GLY B C 1
ATOM 2564 O O . GLY B 1 152 ? 14.117 -14.906 -10.977 1 89.31 152 GLY B O 1
ATOM 2565 N N . ASP B 1 153 ? 13.359 -16.484 -9.492 1 90 153 ASP B N 1
ATOM 2566 C CA . ASP B 1 153 ? 12.109 -16.688 -10.219 1 90 153 ASP B CA 1
ATOM 2567 C C . ASP B 1 153 ? 11.008 -15.789 -9.672 1 90 153 ASP B C 1
ATOM 2569 O O . ASP B 1 153 ? 9.836 -15.969 -9.992 1 90 153 ASP B O 1
ATOM 2573 N N . SER B 1 154 ? 11.445 -14.898 -8.812 1 92.31 154 SER B N 1
ATOM 2574 C CA . SER B 1 154 ? 10.484 -14.016 -8.156 1 92.31 154 SER B CA 1
ATOM 2575 C C . SER B 1 154 ? 10.695 -12.562 -8.57 1 92.31 154 SER B C 1
ATOM 2577 O O . SER B 1 154 ? 11.68 -12.234 -9.234 1 92.31 154 SER B O 1
ATOM 2579 N N . TYR B 1 155 ? 9.734 -11.781 -8.242 1 94.44 155 TYR B N 1
ATOM 2580 C CA . TYR B 1 155 ? 9.805 -10.328 -8.375 1 94.44 155 TYR B CA 1
ATOM 2581 C C . TYR B 1 155 ? 9.469 -9.648 -7.059 1 94.44 155 TYR B C 1
ATOM 2583 O O . TYR B 1 155 ? 8.555 -10.07 -6.348 1 94.44 155 TYR B O 1
ATOM 2591 N N . ILE B 1 156 ? 10.234 -8.688 -6.789 1 96.81 156 ILE B N 1
ATOM 2592 C CA . ILE B 1 156 ? 9.969 -7.828 -5.637 1 96.81 156 ILE B CA 1
ATOM 2593 C C . ILE B 1 156 ? 9.375 -6.504 -6.109 1 96.81 156 ILE B C 1
ATOM 2595 O O . ILE B 1 156 ? 10.023 -5.754 -6.848 1 96.81 156 ILE B O 1
ATOM 2599 N N . VAL B 1 157 ? 8.133 -6.266 -5.746 1 98.56 157 VAL B N 1
ATOM 2600 C CA . VAL B 1 157 ? 7.48 -5 -6.051 1 98.56 157 VAL B CA 1
ATOM 2601 C C . VAL B 1 157 ? 7.316 -4.18 -4.77 1 98.56 157 VAL B C 1
ATOM 2603 O O . VAL B 1 157 ? 6.656 -4.617 -3.826 1 98.56 157 VAL B O 1
ATOM 2606 N N . SER B 1 158 ? 7.93 -3.051 -4.758 1 98.81 158 SER B N 1
ATOM 2607 C CA . SER B 1 158 ? 7.887 -2.199 -3.574 1 98.81 158 SER B CA 1
ATOM 2608 C C . SER B 1 158 ? 7.312 -0.826 -3.9 1 98.81 158 SER B C 1
ATOM 2610 O O . SER B 1 158 ? 7.68 -0.215 -4.906 1 98.81 158 SER B O 1
ATOM 2612 N N . THR B 1 159 ? 6.371 -0.378 -3.07 1 98.94 159 THR B N 1
ATOM 2613 C CA . THR B 1 159 ? 5.77 0.943 -3.221 1 98.94 159 THR B CA 1
ATOM 2614 C C . THR B 1 159 ? 5.914 1.753 -1.936 1 98.94 159 THR B C 1
ATOM 2616 O O . THR B 1 159 ? 5.727 1.225 -0.838 1 98.94 159 THR B O 1
ATOM 2619 N N . CYS B 1 160 ? 6.32 2.977 -2.105 1 98.88 160 CYS B N 1
ATOM 2620 C CA . CYS B 1 160 ? 6.336 3.955 -1.023 1 98.88 160 CYS B CA 1
ATOM 2621 C C . CYS B 1 160 ? 5.293 5.043 -1.258 1 98.88 160 CYS B C 1
ATOM 2623 O O . CYS B 1 160 ? 5.305 5.707 -2.297 1 98.88 160 CYS B O 1
ATOM 2625 N N . TYR B 1 161 ? 4.402 5.195 -0.323 1 98.81 161 TYR B N 1
ATOM 2626 C CA . TYR B 1 161 ? 3.486 6.328 -0.324 1 98.81 161 TYR B CA 1
ATOM 2627 C C . TYR B 1 161 ? 3.98 7.43 0.606 1 98.81 161 TYR B C 1
ATOM 2629 O O . TYR B 1 161 ? 4.43 7.156 1.721 1 98.81 161 TYR B O 1
ATOM 2637 N N . ALA B 1 162 ? 3.928 8.625 0.132 1 98.19 162 ALA B N 1
ATOM 2638 C CA . ALA B 1 162 ? 4.273 9.805 0.92 1 98.19 162 ALA B CA 1
ATOM 2639 C C . ALA B 1 162 ? 3.088 10.758 1.036 1 98.19 162 ALA B C 1
ATOM 2641 O O . ALA B 1 162 ? 2.596 11.273 0.029 1 98.19 162 ALA B O 1
ATOM 2642 N N . VAL B 1 163 ? 2.654 11.023 2.258 1 97.12 163 VAL B N 1
ATOM 2643 C CA . VAL B 1 163 ? 1.497 11.867 2.529 1 97.12 163 VAL B CA 1
ATOM 2644 C C . VAL B 1 163 ? 1.925 13.078 3.357 1 97.12 163 VAL B C 1
ATOM 2646 O O . VAL B 1 163 ? 2.445 12.93 4.465 1 97.12 163 VAL B O 1
ATOM 2649 N N . TYR B 1 164 ? 1.632 14.258 2.807 1 94.44 164 TYR B N 1
ATOM 2650 C CA . TYR B 1 164 ? 2.08 15.477 3.467 1 94.44 164 TYR B CA 1
ATOM 2651 C C . TYR B 1 164 ? 1.088 15.914 4.539 1 94.44 164 TYR B C 1
ATOM 2653 O O . TYR B 1 164 ? -0.112 16.031 4.273 1 94.44 164 TYR B O 1
ATOM 2661 N N . PHE B 1 165 ? 1.578 16.172 5.801 1 87.19 165 PHE B N 1
ATOM 2662 C CA . PHE B 1 165 ? 0.736 16.656 6.887 1 87.19 165 PHE B CA 1
ATOM 2663 C C . PHE B 1 165 ? 0.945 18.141 7.113 1 87.19 165 PHE B C 1
ATOM 2665 O O . PHE B 1 165 ? 2.082 18.609 7.16 1 87.19 165 PHE B O 1
ATOM 2672 N N . GLU B 1 166 ? 0.023 18.953 6.836 1 74.38 166 GLU B N 1
ATOM 2673 C CA . GLU B 1 166 ? 0.124 20.391 7.02 1 74.38 166 GLU B CA 1
ATOM 2674 C C . GLU B 1 166 ? 0.255 20.75 8.5 1 74.38 166 GLU B C 1
ATOM 2676 O O . GLU B 1 166 ? -0.312 20.078 9.359 1 74.38 166 GLU B O 1
#

Radius of gyration: 47.57 Å; Cα contacts (8 Å, |Δi|>4): 385; chains: 2; bounding box: 52×118×182 Å

Foldseek 3Di:
DDDDDDDDDDDDDDDDDDDDDDDDDDDDDDPPPPPPPPPPPPVPPPPVPVPVPVPPLQDDDQVVLQVLLVVLLCVLLVPPDLVQPDPVSVVVSQVSSQVSSVVVVCVVNVRHQKDKDKDKDKDQAPVPDDDDDDDDADPVRKDKHWDWDDRNRMIMIMMMTIHGDD/DPPDDDDDDDDDDPDYDDDDDDDDDDDDDDPPPPPPVPPPCPVVPPPVPVPVPVPPLQDDDQVVLQVLLVVLLCVLLVPPDLVQPDPVSVVVSQVSSQVSSVVVVCVVNVRHQKDKDKDKDKDQAPVPDDDDDDDDADPVRKDKHWDWDDRNRMIMIMMMTIHGDD

InterPro domains:
  IPR005334 Dynein light chain Tctex-1-like [PF03645] (67-160)
  IPR005334 Dynein light chain Tctex-1-like [PTHR21255] (45-166)
  IPR038586 Tctex-1-like superfamily [G3DSA:3.30.1140.40] (62-164)

Solvent-accessible surface area (backbone atoms only — not comparable to full-atom values): 20561 Å² total; per-residue (Å²): 136,77,80,88,80,84,76,84,88,87,78,88,81,81,88,81,87,79,83,82,79,87,82,82,90,79,82,78,83,81,78,78,74,77,74,74,76,75,77,71,77,74,72,74,72,72,67,73,63,73,64,77,61,75,49,75,61,67,64,79,53,69,67,58,52,49,50,50,47,50,49,48,51,53,60,55,52,71,74,47,64,75,82,44,68,43,61,70,41,36,45,53,48,29,50,52,49,28,51,51,40,50,52,52,51,48,64,76,48,65,77,36,54,60,30,39,39,34,39,34,37,37,35,50,42,82,72,38,50,31,76,27,67,38,73,51,70,56,79,88,69,32,49,71,48,76,51,74,45,80,50,84,71,25,34,40,40,35,35,40,38,38,42,63,50,118,124,90,71,74,86,77,87,89,89,89,84,87,80,90,77,91,90,69,97,71,82,86,74,86,78,81,82,90,80,80,74,80,71,80,71,76,70,76,73,72,75,71,67,72,68,70,65,72,62,72,63,76,59,76,50,74,60,68,63,77,52,68,67,57,52,48,50,50,46,50,50,47,51,54,60,55,53,71,74,46,64,76,82,43,69,42,62,70,41,38,46,53,48,29,50,54,49,27,51,50,38,49,52,53,49,47,64,76,48,66,79,36,54,59,30,38,39,34,40,34,38,38,34,52,41,82,72,38,50,31,75,26,66,39,73,52,68,55,79,88,70,30,52,71,47,76,51,75,44,81,51,86,70,26,35,38,39,36,36,38,38,39,42,64,50,116

Nearest PDB structures (foldseek):
  8j07-assembly1_r7  TM=8.962E-01  e=2.859E-08  Homo sapiens
  8glv-assembly1_AS  TM=9.040E-01  e=1.321E-07  Chlamydomonas reinhardtii
  8glv-assembly1_AR  TM=9.015E-01  e=1.501E-07  Chlamydomonas reinhardtii
  5wi4-assembly1_B  TM=9.172E-01  e=7.346E-06  Mus musculus
  5vky-assembly1_B  TM=7.669E-01  e=2.968E-04  Saccharomyces cerevisiae JAY291

Sequence (332 aa):
MDKAYLQRPTARAAQLRAATKSQTPSGRRDDESNCRSETTDELNKFKWENTYKMDPDNLLSENTIQGTMRQAIKELIAGEDDDFLESEGRGHLCAKLTDDIKHRIKTEYANTRYRFIIHVTIVQDFATFSIGSRCLWNDNTDNHMTVSIPFGDSYIVSTCYAVYFEMDKAYLQRPTARAAQLRAATKSQTPSGRRDDESNCRSETTDELNKFKWENTYKMDPDNLLSENTIQGTMRQAIKELIAGEDDDFLESEGRGHLCAKLTDDIKHRIKTEYANTRYRFIIHVTIVQDFATFSIGSRCLWNDNTDNHMTVSIPFGDSYIVSTCYAVYFE

Secondary structure (DSSP, 8-state):
-------------------------------------------------------GGG---HHHHHHHHHHHHHHHHHTS-GGG-SHHHHHHHHHHHHHHHHHHHHHHTTTS-EEEEEEEEEEESGGGEEEEEEEES-TTT-EEEEEEEEETTEEEEEEEEEEE--/-------------------------------------------------------GGG---HHHHHHHHHHHHHHHHHTS-GGG-SHHHHHHHHHHHHHHHHHHHHHHTTTS-EEEEEEEEEEESGGGEEEEEEEES-TTT-EEEEEEEEETTEEEEEEEEEEE--

pLDDT: mean 70.08, std 33.23, range [15.22, 98.94]

Organism: Mytilus edulis (NCBI:txid6550)